Protein AF-A0A7S2XLU1-F1 (afdb_monomer)

InterPro domains:
  IPR013126 Heat shock protein 70 family [PF00012] (9-104)
  IPR013126 Heat shock protein 70 family [PTHR45639] (8-231)
  IPR029048 Heat shock protein 70kD, C-terminal domain superfamily [G3DSA:1.20.1270.10] (8-115)
  IPR029048 Heat shock protein 70kD, C-terminal domain superfamily [G3DSA:1.20.1270.10] (116-206)
  IPR029048 Heat shock protein 70kD, C-terminal domain superfamily [SSF100934] (10-105)
  IPR029048 Heat shock protein 70kD, C-terminal domain superfamily [SSF100934] (131-211)
  IPR060486 HYOU1-like, C-terminal domain [PF27508] (141-204)

Mean predicted aligned error: 13.02 Å

Nearest PDB structures (foldseek):
  5e84-assembly6_F  TM=8.922E-01  e=1.300E-02  Homo sapiens
  5e86-assembly1_A  TM=7.066E-01  e=4.326E-03  Homo sapiens
  4e18-assembly1_A  TM=2.766E-01  e=1.059E+00  Gallus gallus

Solvent-accessible surface area (backbone atoms only — not comparable to full-atom values): 15149 Å² total; per-residue (Å²): 135,82,79,82,88,76,76,51,70,71,56,52,51,52,54,48,52,50,49,52,50,52,54,49,51,54,47,52,53,48,56,27,52,52,37,45,50,51,38,53,51,50,43,59,56,47,61,56,31,51,71,30,75,89,56,36,34,58,18,37,47,73,66,56,46,51,54,41,51,54,50,41,54,54,50,54,53,35,48,75,58,82,40,72,85,55,54,47,65,59,36,47,54,53,39,51,58,50,42,71,59,47,48,63,23,52,46,32,42,52,41,65,68,46,27,64,56,33,51,52,53,36,51,53,50,42,52,52,50,53,53,51,58,61,52,50,74,88,39,84,89,41,74,80,59,49,71,66,60,50,51,52,41,50,53,49,44,49,53,52,50,53,50,51,52,53,40,50,54,55,36,71,76,50,58,60,47,42,83,71,76,60,51,35,65,60,43,48,50,50,40,47,53,49,45,67,61,38,48,60,64,74,65,57,75,74,75,75,79,75,80,73,81,74,79,85,83,88,85,79,89,86,86,82,88,82,89,88,83,90,82,86,84,92,86,89,87,89,83,89,84,86,85,85,83,91,84,88,84,89,80,135

Foldseek 3Di:
DDDDPDDDPVNVVVVVVVVVVVVVVVVQVVLLVVLLVVLVVVLVVVLVQCPDPVHQVQQADPVLSVVLNVLSVVVNVCCVPVNVPDGSVVSVVSSVVSCVSVVSSNQLRVQVVLQVVLLVLLVVLLVVLVVLLVVCPPDPQQPVQDPVLSVQLVVLSVVLVVVSVVQVVVQVPDGSNDHGSDGSVNSNVSSVVSCVSRVCSSPPHDPDPDPDPDDDDDDDDDDDDDDDDDDDDDDDDDDDDDDDDDDDDDDD

Structure (mmCIF, N/CA/C/O backbone):
data_AF-A0A7S2XLU1-F1
#
_entry.id   AF-A0A7S2XLU1-F1
#
loop_
_atom_site.group_PDB
_atom_site.id
_atom_site.type_symbol
_atom_site.label_atom_id
_atom_site.label_alt_id
_atom_site.label_comp_id
_atom_site.label_asym_id
_atom_site.label_entity_id
_atom_site.label_seq_id
_atom_site.pdbx_PDB_ins_code
_atom_site.Cartn_x
_atom_site.Cartn_y
_atom_site.Cartn_z
_atom_site.occupancy
_atom_site.B_iso_or_equiv
_atom_site.auth_seq_id
_atom_site.auth_comp_id
_atom_site.auth_asym_id
_atom_site.auth_atom_id
_atom_site.pdbx_PDB_model_num
ATOM 1 N N . MET A 1 1 ? 16.880 35.982 -55.140 1.00 48.22 1 MET A N 1
ATOM 2 C CA . MET A 1 1 ? 15.840 35.028 -55.578 1.00 48.22 1 MET A CA 1
ATOM 3 C C . MET A 1 1 ? 15.208 34.456 -54.324 1.00 48.22 1 MET A C 1
ATOM 5 O O . MET A 1 1 ? 15.882 33.723 -53.616 1.00 48.22 1 MET A O 1
ATOM 9 N N . SER A 1 2 ? 13.989 34.881 -53.986 1.00 64.50 2 SER A N 1
ATOM 10 C CA . SER A 1 2 ? 13.238 34.285 -52.875 1.00 64.50 2 SER A CA 1
ATOM 11 C C . SER A 1 2 ? 12.675 32.954 -53.359 1.00 64.50 2 SER A C 1
ATOM 13 O O . SER A 1 2 ? 12.051 32.917 -54.419 1.00 64.50 2 SER A O 1
ATOM 15 N N . ARG A 1 3 ? 12.947 31.865 -52.639 1.00 63.25 3 ARG A N 1
ATOM 16 C CA . ARG A 1 3 ? 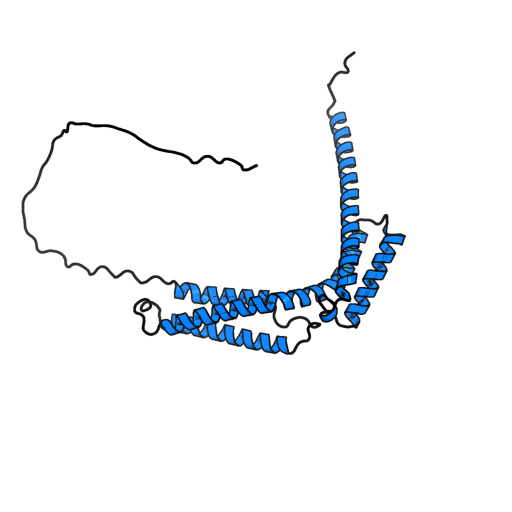12.383 30.544 -52.940 1.00 63.25 3 ARG A CA 1
ATOM 17 C C . ARG A 1 3 ? 10.854 30.639 -52.755 1.00 63.25 3 ARG A C 1
ATOM 19 O O . ARG A 1 3 ? 10.444 31.202 -51.739 1.00 63.25 3 ARG A O 1
ATOM 26 N N . PRO A 1 4 ? 10.023 30.197 -53.716 1.00 63.88 4 PRO A N 1
ATOM 27 C CA . PRO A 1 4 ? 8.570 30.268 -53.570 1.00 63.88 4 PRO A CA 1
ATOM 28 C C . PRO A 1 4 ? 8.125 29.421 -52.368 1.00 63.88 4 PRO A C 1
ATOM 30 O O . PRO A 1 4 ? 8.661 28.337 -52.146 1.00 63.88 4 PRO A O 1
ATOM 33 N N . LEU A 1 5 ? 7.196 29.958 -51.572 1.00 67.69 5 LEU A N 1
ATOM 34 C CA . LEU A 1 5 ? 6.732 29.423 -50.282 1.00 67.69 5 LEU A CA 1
ATOM 35 C C . LEU A 1 5 ? 5.613 28.372 -50.427 1.00 67.69 5 LEU A C 1
ATOM 37 O O . LEU A 1 5 ? 4.920 28.065 -49.460 1.00 67.69 5 LEU A O 1
ATOM 41 N N . ASP A 1 6 ? 5.433 27.822 -51.624 1.00 75.56 6 ASP A N 1
ATOM 42 C CA . ASP A 1 6 ? 4.277 26.999 -51.972 1.00 75.56 6 ASP A CA 1
ATOM 43 C C . ASP A 1 6 ? 4.640 25.515 -51.836 1.00 75.56 6 ASP A C 1
ATOM 45 O O . ASP A 1 6 ? 4.837 24.812 -52.826 1.00 75.56 6 ASP A O 1
ATOM 49 N N . TRP A 1 7 ? 4.789 25.046 -50.595 1.00 83.00 7 TRP A N 1
ATOM 50 C CA . TRP A 1 7 ? 4.981 23.621 -50.317 1.00 83.00 7 TRP A CA 1
ATOM 51 C C . TRP A 1 7 ? 3.761 22.833 -50.800 1.00 83.00 7 TRP A C 1
ATOM 53 O O . TRP A 1 7 ? 2.623 23.143 -50.429 1.00 83.00 7 TRP A O 1
ATOM 63 N N . VAL A 1 8 ? 3.976 21.799 -51.618 1.00 90.12 8 VAL A N 1
ATOM 64 C CA . VAL A 1 8 ? 2.878 20.937 -52.069 1.00 90.12 8 VAL A CA 1
ATOM 65 C C . VAL A 1 8 ? 2.460 20.039 -50.908 1.00 90.12 8 VAL A C 1
ATOM 67 O O . VAL A 1 8 ? 3.298 19.579 -50.137 1.00 90.12 8 VAL A O 1
ATOM 70 N N . LYS A 1 9 ? 1.160 19.738 -50.787 1.00 90.94 9 LYS A N 1
ATOM 71 C CA . LYS A 1 9 ? 0.623 18.905 -49.697 1.00 90.94 9 LYS A CA 1
ATOM 72 C C . LYS A 1 9 ? 1.420 17.610 -49.472 1.00 90.94 9 LYS A C 1
ATOM 74 O O . LYS A 1 9 ? 1.696 17.270 -48.335 1.00 90.94 9 LYS A O 1
ATOM 79 N N . SER A 1 10 ? 1.847 16.932 -50.538 1.00 93.25 10 SER A N 1
ATOM 80 C CA . SER A 1 10 ? 2.658 15.711 -50.439 1.00 93.25 10 SER A CA 1
ATOM 81 C C . SER A 1 10 ? 4.022 15.921 -49.775 1.00 93.25 10 SER A C 1
ATOM 83 O O . SER A 1 10 ? 4.534 15.010 -49.136 1.00 93.25 10 SER A O 1
ATOM 85 N N . GLU A 1 11 ? 4.632 17.094 -49.947 1.00 92.00 11 GLU A N 1
ATOM 86 C CA . GLU A 1 11 ? 5.894 17.443 -49.289 1.00 92.00 11 GLU A CA 1
ATOM 87 C C . GLU A 1 11 ? 5.649 17.741 -47.807 1.00 92.00 11 GLU A C 1
ATOM 89 O O . GLU A 1 11 ? 6.382 17.240 -46.965 1.00 92.00 11 GLU A O 1
ATOM 94 N N . ILE A 1 12 ? 4.571 18.467 -47.481 1.00 91.81 12 ILE A N 1
ATOM 95 C CA . ILE A 1 12 ? 4.163 18.721 -46.089 1.00 91.81 12 ILE A CA 1
ATOM 96 C C . ILE A 1 12 ? 3.867 17.407 -45.361 1.00 91.81 12 ILE A C 1
ATOM 98 O O . ILE A 1 12 ? 4.361 17.203 -44.254 1.00 91.81 12 ILE A O 1
ATOM 102 N N . ASP A 1 13 ? 3.091 16.512 -45.976 1.00 95.00 13 ASP A N 1
ATOM 103 C CA . ASP A 1 13 ? 2.729 15.217 -45.395 1.00 95.00 13 ASP A CA 1
ATOM 104 C C . ASP A 1 13 ? 3.991 14.371 -45.146 1.00 95.00 13 ASP A C 1
ATOM 106 O O . ASP A 1 13 ? 4.162 13.829 -44.057 1.00 95.00 13 ASP A O 1
ATOM 110 N N . LYS A 1 14 ? 4.934 14.343 -46.100 1.00 95.94 14 LYS A N 1
ATOM 111 C CA . LYS A 1 14 ? 6.214 13.633 -45.954 1.00 95.94 14 LYS A CA 1
ATOM 112 C C . LYS A 1 14 ? 7.059 14.168 -44.792 1.00 95.94 14 LYS A C 1
ATOM 114 O O . LYS A 1 14 ? 7.580 13.379 -44.007 1.00 95.94 14 LYS A O 1
ATOM 119 N N . GLU A 1 15 ? 7.222 15.486 -44.685 1.00 95.12 15 GLU A N 1
ATOM 120 C CA . GLU A 1 15 ? 7.990 16.081 -43.581 1.00 95.12 15 GLU A CA 1
ATOM 121 C C . GLU A 1 15 ? 7.257 15.907 -42.237 1.00 95.12 15 GLU A C 1
ATOM 123 O O . GLU A 1 15 ? 7.891 15.678 -41.210 1.00 95.12 15 GLU A O 1
ATOM 128 N N . THR A 1 16 ? 5.920 15.915 -42.241 1.00 95.69 16 THR A N 1
ATOM 129 C CA . THR A 1 16 ? 5.102 15.621 -41.052 1.00 95.69 16 THR A CA 1
ATOM 130 C C . THR A 1 16 ? 5.284 14.175 -40.591 1.00 95.69 16 THR A C 1
ATOM 132 O O . THR A 1 16 ? 5.459 13.928 -39.401 1.00 95.69 16 THR A O 1
ATOM 135 N N . GLU A 1 17 ? 5.278 13.207 -41.509 1.00 96.50 17 GLU A N 1
ATOM 136 C CA . GLU A 1 17 ? 5.552 11.801 -41.193 1.00 96.50 17 GLU A CA 1
ATOM 137 C C . GLU A 1 17 ? 6.965 11.613 -40.628 1.00 96.50 17 GLU A C 1
ATOM 139 O O . GLU A 1 17 ? 7.148 10.867 -39.662 1.00 96.50 17 GLU A O 1
ATOM 144 N N . ALA A 1 18 ? 7.957 12.317 -41.184 1.00 97.38 18 ALA A N 1
ATOM 145 C CA . ALA A 1 18 ? 9.322 12.304 -40.670 1.00 97.38 18 ALA A CA 1
ATOM 146 C C . ALA A 1 18 ? 9.401 12.872 -39.242 1.00 97.38 18 ALA A C 1
ATOM 148 O O . ALA A 1 18 ? 10.011 12.244 -38.375 1.00 97.38 18 ALA A O 1
ATOM 149 N N . GLU A 1 19 ? 8.735 13.997 -38.971 1.00 97.12 19 GLU A N 1
ATOM 150 C CA . GLU A 1 19 ? 8.643 14.587 -37.630 1.00 97.12 19 GLU A CA 1
ATOM 151 C C . GLU A 1 19 ? 7.958 13.639 -36.638 1.00 97.12 19 GLU A C 1
ATOM 153 O O . GLU A 1 19 ? 8.472 13.405 -35.547 1.00 97.12 19 GLU A O 1
ATOM 158 N N . VAL A 1 20 ? 6.843 13.011 -37.027 1.00 97.75 20 VAL A N 1
ATOM 159 C CA . VAL A 1 20 ? 6.152 12.017 -36.188 1.00 97.75 20 VAL A CA 1
ATOM 160 C C . VAL A 1 20 ? 7.057 10.819 -35.892 1.00 97.75 20 VAL A C 1
ATOM 162 O O . VAL A 1 20 ? 7.075 10.324 -34.762 1.00 97.75 20 VAL A O 1
ATOM 165 N N . HIS A 1 21 ? 7.830 10.353 -36.875 1.00 97.31 21 HIS A N 1
ATOM 166 C CA . HIS A 1 21 ? 8.778 9.261 -36.680 1.00 97.31 21 HIS A CA 1
ATOM 167 C C . HIS A 1 21 ? 9.893 9.644 -35.696 1.00 97.31 21 HIS A C 1
ATOM 169 O O . HIS A 1 21 ? 10.183 8.870 -34.780 1.00 97.31 21 HIS A O 1
ATOM 175 N N . MET A 1 22 ? 10.487 10.834 -35.843 1.00 97.69 22 MET A N 1
ATOM 176 C CA . MET A 1 22 ? 11.508 11.348 -34.919 1.00 97.69 22 MET A CA 1
ATOM 177 C C . MET A 1 22 ? 10.943 11.526 -33.506 1.00 97.69 22 MET A C 1
ATOM 179 O O . MET A 1 22 ? 11.506 10.995 -32.550 1.00 97.69 22 MET A O 1
ATOM 183 N N . ALA A 1 23 ? 9.772 12.151 -33.374 1.00 97.88 23 ALA A N 1
ATOM 184 C CA . ALA A 1 23 ? 9.102 12.336 -32.092 1.00 97.88 23 ALA A CA 1
ATOM 185 C C . ALA A 1 23 ? 8.777 11.001 -31.401 1.00 97.88 23 ALA A C 1
ATOM 187 O O . ALA A 1 23 ? 8.902 10.874 -30.179 1.00 97.88 23 ALA A O 1
ATOM 188 N N . ASN A 1 24 ? 8.375 9.977 -32.162 1.00 97.25 24 ASN A N 1
ATOM 189 C CA . ASN A 1 24 ? 8.133 8.649 -31.607 1.00 97.25 24 ASN A CA 1
ATOM 190 C C . ASN A 1 24 ? 9.433 7.943 -31.192 1.00 97.25 24 ASN A C 1
ATOM 192 O O . ASN A 1 24 ? 9.443 7.281 -30.155 1.00 97.25 24 ASN A O 1
ATOM 196 N N . ALA A 1 25 ? 10.518 8.092 -31.955 1.00 97.06 25 ALA A N 1
ATOM 197 C CA . ALA A 1 25 ? 11.827 7.567 -31.571 1.00 97.06 25 ALA A CA 1
ATOM 198 C C . ALA A 1 25 ? 12.309 8.199 -30.253 1.00 97.06 25 ALA A C 1
ATOM 200 O O . ALA A 1 25 ? 12.637 7.471 -29.315 1.00 97.06 25 ALA A O 1
ATOM 201 N N . ASP A 1 26 ? 12.229 9.527 -30.133 1.00 97.81 26 ASP A N 1
ATOM 202 C CA . ASP A 1 26 ? 12.568 10.257 -28.905 1.00 97.81 26 ASP A CA 1
ATOM 203 C C . ASP A 1 26 ? 11.712 9.809 -27.718 1.00 97.81 26 ASP A C 1
ATOM 205 O O . ASP A 1 26 ? 12.211 9.624 -26.604 1.00 97.81 26 ASP A O 1
ATOM 209 N N . ARG A 1 27 ? 10.411 9.597 -27.948 1.00 97.31 27 ARG A N 1
ATOM 210 C CA . ARG A 1 27 ? 9.498 9.073 -26.929 1.00 97.31 27 ARG A CA 1
ATOM 211 C C . ARG A 1 27 ? 9.922 7.685 -26.457 1.00 97.31 27 ARG A C 1
ATOM 213 O O . ARG A 1 27 ? 9.965 7.461 -25.252 1.00 97.31 27 ARG A O 1
ATOM 220 N N . ILE A 1 28 ? 10.238 6.768 -27.372 1.00 96.50 28 ILE A N 1
ATOM 221 C CA . ILE A 1 28 ? 10.663 5.404 -27.023 1.00 96.50 28 ILE A CA 1
ATOM 222 C C . ILE A 1 28 ? 11.957 5.438 -26.208 1.00 96.50 28 ILE A C 1
ATOM 224 O O . ILE A 1 28 ? 12.040 4.752 -25.188 1.00 96.50 28 ILE A O 1
ATOM 228 N N . VAL A 1 29 ? 12.938 6.247 -26.615 1.00 96.56 29 VAL A N 1
ATOM 229 C CA . VAL A 1 29 ? 14.204 6.405 -25.883 1.00 96.56 29 VAL A CA 1
ATOM 230 C C . VAL A 1 29 ? 13.944 6.920 -24.468 1.00 96.56 29 VAL A C 1
ATOM 232 O O . VAL A 1 29 ? 14.420 6.319 -23.503 1.00 96.56 29 VAL A O 1
ATOM 235 N N . ARG A 1 30 ? 13.127 7.972 -24.327 1.00 97.62 30 ARG A N 1
ATOM 236 C CA . ARG A 1 30 ? 12.768 8.545 -23.022 1.00 97.62 30 ARG A CA 1
ATOM 237 C C . ARG A 1 30 ? 12.064 7.528 -22.130 1.00 97.62 30 ARG A C 1
ATOM 239 O O . ARG A 1 30 ? 12.534 7.251 -21.036 1.00 97.62 30 ARG A O 1
ATOM 246 N N . GLU A 1 31 ? 10.992 6.912 -22.622 1.00 97.62 31 GLU A N 1
ATOM 247 C CA . GLU A 1 31 ? 10.215 5.935 -21.853 1.00 97.62 31 GLU A CA 1
ATOM 248 C C . GLU A 1 31 ? 11.035 4.693 -21.464 1.00 97.62 31 GLU A C 1
ATOM 250 O O . GLU A 1 31 ? 10.766 4.074 -20.432 1.00 97.62 31 GLU A O 1
ATOM 255 N N . THR A 1 32 ? 12.010 4.302 -22.289 1.00 97.88 32 THR A N 1
ATOM 256 C CA . THR A 1 32 ? 12.933 3.199 -21.981 1.00 97.88 32 THR A CA 1
ATOM 257 C C . THR A 1 32 ? 13.899 3.604 -20.872 1.00 97.88 32 THR A C 1
ATOM 259 O O . THR A 1 32 ? 14.042 2.865 -19.898 1.00 97.88 32 THR A O 1
ATOM 262 N N . SER A 1 33 ? 14.499 4.796 -20.972 1.00 97.12 33 SER A N 1
ATOM 263 C CA . SER A 1 33 ? 15.373 5.345 -19.931 1.00 97.12 33 SER A CA 1
ATOM 264 C C . SER A 1 33 ? 14.639 5.510 -18.599 1.00 97.12 33 SER A C 1
ATOM 266 O O . SER A 1 33 ? 15.179 5.139 -17.561 1.00 97.12 33 SER A O 1
ATOM 268 N N . ASP A 1 34 ? 13.406 6.019 -18.616 1.00 98.06 34 ASP A N 1
ATOM 269 C CA . ASP A 1 34 ? 12.590 6.188 -17.410 1.00 98.06 34 ASP A CA 1
ATOM 270 C C . ASP A 1 34 ? 12.319 4.839 -16.737 1.00 98.06 34 ASP A C 1
ATOM 272 O O . ASP A 1 34 ? 12.441 4.710 -15.520 1.00 98.06 34 ASP A O 1
ATOM 276 N N . LYS A 1 35 ? 12.005 3.803 -17.528 1.00 98.25 35 LYS A N 1
ATOM 277 C CA . LYS A 1 35 ? 11.745 2.464 -16.991 1.00 98.25 35 LYS A CA 1
ATOM 278 C C . LYS A 1 35 ? 13.005 1.806 -16.420 1.00 98.25 35 LYS A C 1
ATOM 280 O O . LYS A 1 35 ? 12.912 1.142 -15.390 1.00 98.25 35 LYS A O 1
ATOM 285 N N . ARG A 1 36 ? 14.171 2.009 -17.045 1.00 97.62 36 ARG A N 1
ATOM 286 C CA . ARG A 1 36 ? 15.461 1.578 -16.484 1.00 97.62 36 ARG A CA 1
ATOM 287 C C . ARG A 1 36 ? 15.725 2.259 -15.141 1.00 97.62 36 ARG A C 1
ATOM 289 O O . ARG A 1 36 ? 16.037 1.575 -14.173 1.00 97.62 36 ARG A O 1
ATOM 296 N N . ASN A 1 37 ? 15.547 3.579 -15.080 1.00 97.38 37 ASN A N 1
ATOM 297 C CA . ASN A 1 37 ? 15.759 4.359 -13.862 1.00 97.38 37 ASN A CA 1
ATOM 298 C C . ASN A 1 37 ? 14.781 3.953 -12.743 1.00 97.38 37 ASN A C 1
ATOM 300 O O . ASN A 1 37 ? 15.164 3.940 -11.576 1.00 97.38 37 ASN A O 1
ATOM 304 N N . GLU A 1 38 ?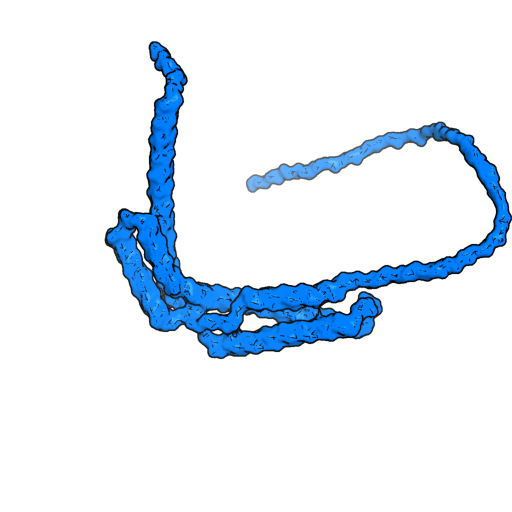 13.532 3.599 -13.075 1.00 98.19 38 GLU A N 1
ATOM 305 C CA . GLU A 1 38 ? 12.560 3.064 -12.109 1.00 98.19 38 GLU A CA 1
ATOM 306 C C . GLU A 1 38 ? 13.037 1.732 -11.514 1.00 98.19 38 GLU A C 1
ATOM 308 O O . GLU A 1 38 ? 13.007 1.569 -10.296 1.00 98.19 38 GLU A O 1
ATOM 313 N N . LEU A 1 39 ? 13.514 0.802 -12.352 1.00 98.19 39 LEU A N 1
ATOM 314 C CA . LEU A 1 39 ? 14.077 -0.471 -11.893 1.00 98.19 39 LEU A CA 1
ATOM 315 C C . LEU A 1 39 ? 15.305 -0.255 -11.001 1.00 98.19 39 LEU A C 1
ATOM 317 O O . LEU A 1 39 ? 15.381 -0.826 -9.917 1.00 98.19 39 LEU A O 1
ATOM 321 N N . GLU A 1 40 ? 16.238 0.584 -11.444 1.00 96.81 40 GLU A N 1
ATOM 322 C CA . GLU A 1 40 ? 17.454 0.915 -10.700 1.00 96.81 40 GLU A CA 1
ATOM 323 C C . GLU A 1 40 ? 17.122 1.525 -9.330 1.00 96.81 40 GLU A C 1
ATOM 325 O O . GLU A 1 40 ? 17.606 1.058 -8.300 1.00 96.81 40 GLU A O 1
ATOM 330 N N . SER A 1 41 ? 16.221 2.510 -9.301 1.00 97.12 41 SER A N 1
ATOM 331 C CA . SER A 1 41 ? 15.788 3.154 -8.056 1.00 97.12 41 SER A CA 1
ATOM 332 C C . SER A 1 41 ? 15.111 2.162 -7.108 1.00 97.12 41 SER A C 1
ATOM 334 O O . SER A 1 41 ? 15.377 2.192 -5.908 1.00 97.12 41 SER A O 1
ATOM 336 N N . TYR A 1 42 ? 14.267 1.266 -7.635 1.00 97.44 42 TYR A N 1
ATOM 337 C CA . TYR A 1 42 ? 13.600 0.232 -6.840 1.00 97.44 42 TYR A CA 1
ATOM 338 C C . TYR A 1 42 ? 14.603 -0.734 -6.198 1.00 97.44 42 TYR A C 1
ATOM 340 O O . TYR A 1 42 ? 14.464 -1.075 -5.024 1.00 97.44 42 TYR A O 1
ATOM 348 N N . ILE A 1 43 ? 15.637 -1.141 -6.944 1.00 97.44 43 ILE A N 1
ATOM 349 C CA . ILE A 1 43 ? 16.690 -2.028 -6.436 1.00 97.44 43 ILE A CA 1
ATOM 350 C C . ILE A 1 43 ? 17.430 -1.373 -5.266 1.00 97.44 43 ILE A C 1
ATOM 352 O O . ILE A 1 43 ? 17.564 -1.989 -4.208 1.00 97.44 43 ILE A O 1
ATOM 356 N N . TYR A 1 44 ? 17.869 -0.123 -5.430 1.00 93.88 44 TYR A N 1
ATOM 357 C CA . TYR A 1 44 ? 18.610 0.586 -4.385 1.00 93.88 44 TYR A CA 1
ATOM 358 C C . TYR A 1 44 ? 17.785 0.838 -3.128 1.00 93.88 44 TYR A C 1
ATOM 360 O O . TYR A 1 44 ? 18.271 0.610 -2.021 1.00 93.88 44 TYR A O 1
ATOM 368 N N . ASP A 1 45 ? 16.541 1.282 -3.295 1.00 94.75 45 ASP A N 1
ATOM 369 C CA . ASP A 1 45 ? 15.642 1.566 -2.179 1.00 94.75 45 ASP A CA 1
ATOM 370 C C . ASP A 1 45 ? 15.344 0.296 -1.365 1.00 94.75 45 ASP A C 1
ATOM 372 O O . ASP A 1 45 ? 15.433 0.300 -0.134 1.00 94.75 45 ASP A O 1
ATOM 376 N N . LEU A 1 46 ? 15.046 -0.825 -2.034 1.00 95.25 46 LEU A N 1
ATOM 377 C CA . LEU A 1 46 ? 14.656 -2.045 -1.325 1.00 95.25 46 LEU A CA 1
ATOM 378 C C . LEU A 1 46 ? 15.839 -2.839 -0.758 1.00 95.25 46 LEU A C 1
ATOM 380 O O . LEU A 1 46 ? 15.650 -3.558 0.227 1.00 95.25 46 LEU A O 1
ATOM 384 N N . ARG A 1 47 ? 17.058 -2.670 -1.288 1.00 93.62 47 ARG A N 1
ATOM 385 C CA . ARG A 1 47 ? 18.272 -3.296 -0.733 1.00 93.62 47 ARG A CA 1
ATOM 386 C C . ARG A 1 47 ? 18.575 -2.825 0.691 1.00 93.62 47 ARG A C 1
ATOM 388 O O . ARG A 1 47 ? 18.952 -3.638 1.530 1.00 93.62 47 ARG A O 1
ATOM 395 N N . ASP A 1 48 ? 18.380 -1.540 0.975 1.00 91.25 48 ASP A N 1
ATOM 396 C CA . ASP A 1 48 ? 18.529 -1.002 2.333 1.00 91.25 48 ASP A CA 1
ATOM 397 C C . ASP A 1 48 ? 17.368 -1.469 3.228 1.00 91.25 48 ASP A C 1
ATOM 399 O O . ASP A 1 48 ? 17.564 -2.091 4.279 1.00 91.25 48 ASP A O 1
ATOM 403 N N . LYS A 1 49 ? 16.132 -1.295 2.741 1.00 94.75 49 LYS A N 1
ATOM 404 C CA . LYS A 1 49 ? 14.907 -1.603 3.493 1.00 94.75 49 LYS A CA 1
ATOM 405 C C . LYS A 1 49 ? 14.786 -3.057 3.937 1.00 94.75 49 LYS A C 1
ATOM 407 O O . LYS A 1 49 ? 14.284 -3.295 5.038 1.00 94.75 49 LYS A O 1
ATOM 412 N N . ILE A 1 50 ? 15.208 -4.021 3.112 1.00 95.56 50 ILE A N 1
ATOM 413 C CA . ILE A 1 50 ? 15.049 -5.457 3.409 1.00 95.56 50 ILE A CA 1
ATOM 414 C C . ILE A 1 50 ? 15.909 -5.924 4.588 1.00 95.56 50 ILE A C 1
ATOM 416 O O . ILE A 1 50 ? 15.572 -6.909 5.244 1.00 95.56 50 ILE A O 1
ATOM 420 N N . THR A 1 51 ? 16.988 -5.198 4.890 1.00 91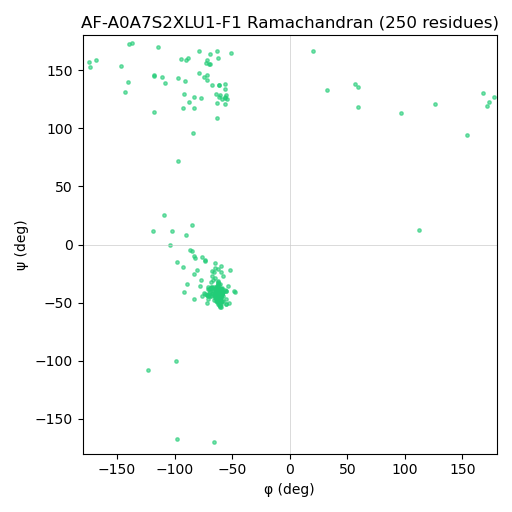.12 51 THR A N 1
ATOM 421 C CA . THR A 1 51 ? 17.891 -5.502 6.014 1.00 91.12 51 THR A CA 1
ATOM 422 C C . THR A 1 51 ? 17.601 -4.675 7.266 1.00 91.12 51 THR A C 1
ATOM 424 O O . THR A 1 51 ? 18.057 -5.016 8.354 1.00 91.12 51 THR A O 1
ATOM 427 N N . SER A 1 52 ? 16.822 -3.602 7.133 1.00 94.50 52 SER A N 1
ATOM 428 C CA . SER A 1 52 ? 16.515 -2.679 8.221 1.00 94.50 52 SER A CA 1
ATOM 429 C C . SER A 1 52 ? 15.366 -3.193 9.095 1.00 94.50 52 SER A C 1
ATOM 431 O O . SER A 1 52 ? 14.219 -3.290 8.648 1.00 94.50 52 SER A O 1
ATOM 433 N N . ASP A 1 53 ? 15.650 -3.441 10.380 1.00 92.44 53 ASP A N 1
ATOM 434 C CA . ASP A 1 53 ? 14.660 -3.822 11.407 1.00 92.44 53 ASP A CA 1
ATOM 435 C C . ASP A 1 53 ? 13.563 -2.770 11.611 1.00 92.44 53 ASP A C 1
ATOM 437 O O . ASP A 1 53 ? 12.462 -3.073 12.068 1.00 92.44 53 ASP A O 1
ATOM 441 N N . SER A 1 54 ? 13.853 -1.515 11.264 1.00 92.75 54 SER A N 1
ATOM 442 C CA . SER A 1 54 ? 12.873 -0.427 11.307 1.00 92.75 54 SER A CA 1
ATOM 443 C C . SER A 1 54 ? 11.976 -0.366 10.064 1.00 92.75 54 SER A C 1
ATOM 445 O O . SER A 1 54 ? 11.003 0.389 10.057 1.00 92.75 54 SER A O 1
ATOM 447 N N . GLN A 1 55 ? 12.295 -1.139 9.018 1.00 94.75 55 GLN A N 1
ATOM 448 C CA . GLN A 1 55 ? 11.616 -1.108 7.724 1.00 94.75 55 GLN A CA 1
ATOM 449 C C . GLN A 1 55 ? 11.060 -2.475 7.326 1.00 94.75 55 GLN A C 1
ATOM 451 O O . GLN A 1 55 ? 10.031 -2.838 7.879 1.00 94.75 55 GLN A O 1
ATOM 456 N N . LEU A 1 56 ? 11.621 -3.190 6.342 1.00 95.56 56 LEU A N 1
ATOM 457 C CA . LEU A 1 56 ? 10.990 -4.397 5.783 1.00 95.56 56 LEU A CA 1
ATOM 458 C C . LEU A 1 56 ? 11.438 -5.697 6.452 1.00 95.56 56 LEU A C 1
ATOM 460 O O . LEU A 1 56 ? 10.699 -6.680 6.383 1.00 95.56 56 LEU A O 1
ATOM 464 N N . ALA A 1 57 ? 12.579 -5.712 7.147 1.00 95.56 57 ALA A N 1
ATOM 465 C CA . ALA A 1 57 ? 13.121 -6.937 7.742 1.00 95.56 57 ALA A CA 1
ATOM 466 C C . ALA A 1 57 ? 12.139 -7.701 8.668 1.00 95.56 57 ALA A C 1
ATOM 468 O O . ALA A 1 57 ? 12.134 -8.934 8.619 1.00 95.56 57 ALA A O 1
ATOM 469 N N . PRO A 1 58 ? 11.263 -7.047 9.463 1.00 97.25 58 PRO A N 1
ATOM 470 C CA . PRO A 1 58 ? 10.287 -7.758 10.300 1.00 97.25 58 PRO A CA 1
ATOM 471 C C . PRO A 1 58 ? 9.103 -8.378 9.539 1.00 97.25 58 PRO A C 1
ATOM 473 O O . PRO A 1 58 ? 8.352 -9.162 10.120 1.00 97.25 58 PRO A O 1
ATOM 476 N N . TYR A 1 59 ? 8.886 -7.994 8.278 1.00 97.88 59 TYR A N 1
ATOM 477 C CA . TYR A 1 59 ? 7.667 -8.302 7.516 1.00 97.88 59 TYR A CA 1
ATOM 478 C C . TYR A 1 59 ? 7.856 -9.410 6.473 1.00 97.88 59 TYR A C 1
ATOM 480 O O . TYR A 1 59 ? 6.899 -9.796 5.799 1.00 97.88 59 TYR A O 1
ATOM 488 N N . GLY A 1 60 ? 9.067 -9.957 6.368 1.00 96.75 60 GLY A N 1
ATOM 489 C CA . GLY A 1 60 ? 9.383 -11.134 5.566 1.00 96.75 60 GLY A CA 1
ATOM 490 C C . GLY A 1 60 ? 9.890 -12.287 6.427 1.00 96.75 60 GLY A C 1
ATOM 491 O O . GLY A 1 60 ? 10.595 -12.086 7.420 1.00 96.75 60 GLY A O 1
ATOM 492 N N . THR A 1 61 ? 9.547 -13.508 6.035 1.00 96.88 61 THR A N 1
ATOM 493 C CA . THR A 1 61 ? 10.237 -14.724 6.491 1.00 96.88 61 THR A CA 1
ATOM 494 C C . THR A 1 61 ? 11.702 -14.701 6.057 1.00 96.88 61 THR A C 1
ATOM 496 O O . THR A 1 61 ? 12.088 -13.950 5.157 1.00 96.88 61 THR A O 1
ATOM 499 N N . ASP A 1 62 ? 12.550 -15.502 6.699 1.00 95.94 62 ASP A N 1
ATOM 500 C CA . ASP A 1 62 ? 13.966 -15.561 6.327 1.00 95.94 62 ASP A CA 1
ATOM 501 C C . ASP A 1 62 ? 14.140 -16.063 4.887 1.00 95.94 62 ASP A C 1
ATOM 503 O O . ASP A 1 62 ? 14.988 -15.554 4.154 1.00 95.94 62 ASP A O 1
ATOM 507 N N . GLU A 1 63 ? 13.270 -16.971 4.443 1.00 96.56 63 GLU A N 1
ATOM 508 C CA . GLU A 1 63 ? 13.213 -17.460 3.069 1.00 96.56 63 GLU A CA 1
ATOM 509 C C . GLU A 1 63 ? 12.795 -16.367 2.073 1.00 96.56 63 GLU A C 1
ATOM 511 O O . GLU A 1 63 ? 13.460 -16.198 1.049 1.00 96.56 63 GLU A O 1
ATOM 516 N N . GLU A 1 64 ? 11.734 -15.601 2.365 1.00 97.19 64 GLU A N 1
ATOM 517 C CA . GLU A 1 64 ? 11.292 -14.479 1.518 1.00 97.19 64 GLU A CA 1
ATOM 518 C C . GLU A 1 64 ? 12.389 -13.412 1.402 1.00 97.19 64 GLU A C 1
ATOM 520 O O . GLU A 1 64 ? 12.709 -12.973 0.295 1.00 97.19 64 GLU A O 1
ATOM 525 N N . LYS A 1 65 ? 13.016 -13.035 2.524 1.00 96.50 65 LYS A N 1
ATOM 526 C CA . LYS A 1 65 ? 14.099 -12.039 2.546 1.00 96.50 65 LYS A CA 1
ATOM 527 C C . LYS A 1 65 ? 15.318 -12.512 1.764 1.00 96.50 65 LYS A C 1
ATOM 529 O O . LYS A 1 65 ? 15.879 -11.733 0.991 1.00 96.50 65 LYS A O 1
ATOM 534 N N . ALA A 1 66 ? 15.730 -13.768 1.944 1.00 96.56 66 ALA A N 1
ATOM 535 C CA . ALA A 1 66 ? 16.872 -14.334 1.232 1.00 96.56 66 ALA A CA 1
ATOM 536 C C . ALA A 1 66 ? 16.612 -14.380 -0.280 1.00 96.56 66 ALA A C 1
ATOM 538 O O . ALA A 1 66 ? 17.425 -13.881 -1.058 1.00 96.56 66 ALA A O 1
ATOM 539 N N . ALA A 1 67 ? 15.449 -14.900 -0.691 1.00 97.12 67 ALA A N 1
ATOM 540 C CA . ALA A 1 67 ? 15.054 -14.945 -2.096 1.00 97.12 67 ALA A CA 1
ATOM 541 C C . ALA A 1 67 ? 15.003 -13.543 -2.716 1.00 97.12 67 ALA A C 1
ATOM 543 O O . ALA A 1 67 ? 15.494 -13.339 -3.828 1.00 97.12 67 ALA A O 1
ATOM 544 N N . PHE A 1 68 ? 14.452 -12.570 -1.988 1.00 97.69 68 PHE A N 1
ATOM 545 C CA . PHE A 1 68 ? 14.347 -11.207 -2.483 1.00 97.69 68 PHE A CA 1
ATOM 546 C C . PHE A 1 68 ? 15.707 -10.508 -2.578 1.00 97.69 68 PHE A C 1
ATOM 548 O O . PHE A 1 68 ? 16.002 -9.900 -3.603 1.00 97.69 68 PHE A O 1
ATOM 555 N N . THR A 1 69 ? 16.576 -10.678 -1.579 1.00 97.06 69 THR A N 1
ATOM 556 C CA . THR A 1 69 ? 17.953 -10.153 -1.594 1.00 97.06 69 THR A CA 1
ATOM 557 C C . THR A 1 69 ? 18.729 -10.683 -2.799 1.00 97.06 69 THR A C 1
ATOM 559 O O . THR A 1 69 ? 19.289 -9.903 -3.566 1.00 97.06 69 THR A O 1
ATOM 562 N N . THR A 1 70 ? 18.688 -11.997 -3.038 1.00 97.88 70 THR A N 1
ATOM 563 C CA . THR A 1 70 ? 19.339 -12.601 -4.209 1.00 97.88 70 THR A CA 1
ATOM 564 C C . THR A 1 70 ? 18.761 -12.072 -5.524 1.00 97.88 70 THR A C 1
ATOM 566 O O . THR A 1 70 ? 19.508 -11.830 -6.476 1.00 97.88 70 THR A O 1
ATOM 569 N N . ALA A 1 71 ? 17.442 -11.870 -5.604 1.00 97.94 71 ALA A N 1
ATOM 570 C CA . ALA A 1 71 ? 16.805 -11.327 -6.800 1.00 97.94 71 ALA A CA 1
ATOM 571 C C . ALA A 1 71 ? 17.214 -9.868 -7.069 1.00 97.94 71 ALA A C 1
ATOM 573 O O . ALA A 1 71 ? 17.451 -9.515 -8.228 1.00 97.94 71 ALA A O 1
ATOM 574 N N . LEU A 1 72 ? 17.328 -9.043 -6.021 1.00 97.88 72 LEU A N 1
ATOM 575 C CA . LEU A 1 72 ? 17.810 -7.662 -6.108 1.00 97.88 72 LEU A CA 1
ATOM 576 C C . LEU A 1 72 ? 19.251 -7.623 -6.628 1.00 97.88 72 LEU A C 1
ATOM 578 O O . LEU A 1 72 ? 19.497 -6.987 -7.649 1.00 97.88 72 LEU A O 1
ATOM 582 N N . GLU A 1 73 ? 20.165 -8.379 -6.015 1.00 96.88 73 GLU A N 1
ATOM 583 C CA . GLU A 1 73 ? 21.576 -8.457 -6.431 1.00 96.88 73 GLU A CA 1
ATOM 584 C C . GLU A 1 73 ? 21.729 -8.953 -7.876 1.00 96.88 73 GLU A C 1
ATOM 586 O O . GLU A 1 73 ? 22.510 -8.414 -8.659 1.00 96.88 73 GLU A O 1
ATOM 591 N N . THR A 1 74 ? 20.943 -9.960 -8.265 1.00 97.69 74 THR A N 1
ATOM 592 C CA . THR A 1 74 ? 20.965 -10.499 -9.633 1.00 97.69 74 THR A CA 1
ATOM 593 C C . THR A 1 74 ? 20.529 -9.451 -10.657 1.00 97.69 74 THR A C 1
ATOM 595 O O . THR A 1 74 ? 21.125 -9.348 -11.730 1.00 97.69 74 THR A O 1
ATOM 598 N N . ASN A 1 75 ? 19.488 -8.669 -10.356 1.00 97.88 75 ASN A N 1
ATOM 599 C CA . ASN A 1 75 ? 19.019 -7.626 -11.268 1.00 97.88 75 ASN A CA 1
ATOM 600 C C . ASN A 1 75 ? 19.915 -6.379 -11.251 1.00 97.88 75 ASN A C 1
ATOM 602 O O . ASN A 1 75 ? 20.052 -5.751 -12.298 1.00 97.88 75 ASN A O 1
ATOM 606 N N . GLU A 1 76 ? 20.558 -6.066 -10.123 1.00 96.56 76 GLU A N 1
ATOM 607 C CA . GLU A 1 76 ? 21.583 -5.020 -10.015 1.00 96.56 76 GLU A CA 1
ATOM 608 C C . GLU A 1 76 ? 22.770 -5.336 -10.932 1.00 96.56 76 GLU A C 1
ATOM 610 O O . GLU A 1 76 ? 23.110 -4.538 -11.801 1.00 96.56 76 GLU A O 1
ATOM 615 N N . ASN A 1 77 ? 23.336 -6.541 -10.821 1.00 96.81 77 ASN A N 1
ATOM 616 C CA . ASN A 1 77 ? 24.439 -6.976 -11.683 1.00 96.81 77 ASN A CA 1
ATOM 617 C C . ASN A 1 77 ? 24.028 -6.981 -13.159 1.00 96.81 77 ASN A C 1
ATOM 619 O O . ASN A 1 77 ? 24.763 -6.494 -14.015 1.00 96.81 77 ASN A O 1
ATOM 623 N N . TRP A 1 78 ? 22.817 -7.461 -13.459 1.00 97.75 78 TRP A N 1
ATOM 624 C CA . TRP A 1 78 ? 22.297 -7.447 -14.822 1.00 97.75 78 TRP A CA 1
ATOM 625 C C . TRP A 1 78 ? 22.205 -6.029 -15.403 1.00 97.75 78 TRP A C 1
ATOM 627 O O . TRP A 1 78 ? 22.517 -5.859 -16.576 1.00 97.75 78 TRP A O 1
ATOM 637 N N . LEU A 1 79 ? 21.817 -5.011 -14.621 1.00 95.88 79 LEU A N 1
ATOM 638 C CA . LEU A 1 79 ? 21.777 -3.620 -15.097 1.00 95.88 79 LEU A CA 1
ATOM 639 C C . LEU A 1 79 ? 23.154 -3.110 -15.548 1.00 95.88 79 LEU A C 1
ATOM 641 O O . LEU A 1 79 ? 23.220 -2.326 -16.495 1.00 95.88 79 LEU A O 1
ATOM 645 N N . TYR A 1 80 ? 24.229 -3.559 -14.895 1.00 92.38 80 TYR A N 1
ATOM 646 C CA . TYR A 1 80 ? 25.605 -3.169 -15.213 1.00 92.38 80 TYR A CA 1
ATOM 647 C C . TYR A 1 80 ? 26.239 -3.965 -16.357 1.00 92.38 80 TYR A C 1
ATOM 649 O O . TYR A 1 80 ? 27.152 -3.460 -17.011 1.00 92.38 80 TYR A O 1
ATOM 657 N N . GLU A 1 81 ? 25.772 -5.189 -16.594 1.00 93.75 81 GLU A N 1
ATOM 658 C CA . GLU A 1 81 ? 26.272 -6.077 -17.642 1.00 93.75 81 GLU A CA 1
ATOM 659 C C . GLU A 1 81 ? 25.354 -6.018 -18.878 1.00 93.75 81 GLU A C 1
ATOM 661 O O . GLU A 1 81 ? 25.405 -5.076 -19.668 1.00 93.75 81 GLU A O 1
ATOM 666 N N . ASP A 1 82 ? 24.476 -7.008 -19.038 1.00 92.88 82 ASP A N 1
ATOM 667 C CA . ASP A 1 82 ? 23.647 -7.196 -20.235 1.00 92.88 82 ASP A CA 1
ATOM 668 C C . ASP A 1 82 ? 22.493 -6.185 -20.367 1.00 92.88 82 ASP A C 1
ATOM 670 O O . ASP A 1 82 ? 21.826 -6.105 -21.401 1.00 92.88 82 ASP A O 1
ATOM 674 N N . GLY A 1 83 ? 22.197 -5.454 -19.296 1.00 92.25 83 GLY A N 1
ATOM 675 C CA . GLY A 1 83 ? 21.000 -4.641 -19.159 1.00 92.25 83 GLY A CA 1
ATOM 676 C C . GLY A 1 83 ? 21.107 -3.228 -19.709 1.00 92.25 83 GLY A C 1
ATOM 677 O O . GLY A 1 83 ? 20.092 -2.541 -19.695 1.00 92.25 83 GLY A O 1
ATOM 678 N N . PHE A 1 84 ? 22.266 -2.768 -20.192 1.00 90.94 84 PHE A N 1
ATOM 679 C CA . PHE A 1 84 ? 22.456 -1.362 -20.585 1.00 90.94 84 PHE A CA 1
ATOM 680 C C . PHE A 1 84 ? 21.556 -0.913 -21.754 1.00 90.94 84 PHE A C 1
ATOM 682 O O . PHE A 1 84 ? 20.930 0.142 -21.662 1.00 90.94 84 PHE A O 1
ATOM 689 N N . ASP A 1 85 ? 21.442 -1.739 -22.801 1.00 92.31 85 ASP A N 1
ATOM 690 C CA . ASP A 1 85 ? 20.670 -1.462 -24.030 1.00 92.31 85 ASP A CA 1
ATOM 691 C C . ASP A 1 85 ? 19.392 -2.323 -24.138 1.00 92.31 85 ASP A C 1
ATOM 693 O O . ASP A 1 85 ? 18.891 -2.617 -25.229 1.00 92.31 85 ASP A O 1
ATOM 697 N N . ALA A 1 86 ? 18.855 -2.780 -23.004 1.00 96.81 86 ALA A N 1
ATOM 698 C CA . ALA A 1 86 ? 17.653 -3.604 -22.997 1.00 96.81 86 ALA A CA 1
ATOM 699 C C . ALA A 1 86 ? 16.404 -2.809 -23.422 1.00 96.81 86 ALA A C 1
ATOM 701 O O . ALA A 1 86 ? 16.303 -1.591 -23.278 1.00 96.81 86 ALA A O 1
ATOM 702 N N . THR A 1 87 ? 15.399 -3.516 -23.942 1.00 97.69 87 THR A N 1
ATOM 703 C CA . THR A 1 87 ? 14.131 -2.873 -24.312 1.00 97.69 87 THR A CA 1
ATOM 704 C C . THR A 1 87 ? 13.323 -2.487 -23.073 1.00 97.69 87 THR A C 1
ATOM 706 O O . THR A 1 87 ? 13.403 -3.137 -22.028 1.00 97.69 87 THR A O 1
ATOM 709 N N . LYS A 1 88 ? 12.437 -1.493 -23.217 1.00 97.81 88 LYS A N 1
ATOM 710 C CA . LYS A 1 88 ? 11.478 -1.096 -22.172 1.00 97.81 88 LYS A CA 1
ATOM 711 C C . LYS A 1 88 ? 10.719 -2.280 -21.552 1.00 97.81 88 LYS A C 1
ATOM 713 O O . LYS A 1 88 ? 10.510 -2.285 -20.342 1.00 97.81 88 LYS A O 1
ATOM 718 N N . SER A 1 89 ? 10.305 -3.264 -22.361 1.00 98.12 89 SER A N 1
ATOM 719 C CA . SER A 1 89 ? 9.565 -4.444 -21.876 1.00 98.12 89 SER A CA 1
ATOM 720 C C . SER A 1 89 ? 10.401 -5.269 -20.905 1.00 98.12 89 SER A C 1
ATOM 722 O O . SER A 1 89 ? 9.913 -5.648 -19.849 1.00 98.12 89 SER A O 1
ATOM 724 N N . VAL A 1 90 ? 11.684 -5.471 -21.212 1.00 98.38 90 VAL A N 1
ATOM 725 C CA . VAL A 1 90 ? 12.589 -6.272 -20.376 1.00 98.38 90 VAL A CA 1
ATOM 726 C C . VAL A 1 90 ? 12.801 -5.614 -19.011 1.00 98.38 90 VAL A C 1
ATOM 728 O O . VAL A 1 90 ? 12.746 -6.297 -17.989 1.00 98.38 90 VAL A O 1
ATOM 731 N N . TYR A 1 91 ? 12.981 -4.289 -18.966 1.00 98.44 91 TYR A N 1
ATOM 732 C CA . TYR A 1 91 ? 13.054 -3.568 -17.690 1.00 98.44 91 TYR A CA 1
ATOM 733 C C . TYR A 1 91 ? 11.754 -3.679 -16.887 1.00 98.44 91 TYR A C 1
ATOM 735 O O . TYR A 1 91 ? 11.800 -3.887 -15.676 1.00 98.44 91 TYR A O 1
ATOM 743 N N . ALA A 1 92 ? 10.599 -3.563 -17.551 1.00 98.50 92 ALA A N 1
ATOM 744 C CA . ALA A 1 92 ? 9.299 -3.689 -16.899 1.00 98.50 92 ALA A CA 1
ATOM 745 C C . ALA A 1 92 ? 9.079 -5.096 -16.321 1.00 98.50 92 ALA A C 1
ATOM 747 O O . ALA A 1 92 ? 8.716 -5.221 -15.159 1.00 98.50 92 ALA A O 1
ATOM 748 N N . GLU A 1 93 ? 9.377 -6.146 -17.085 1.00 98.56 93 GLU A N 1
ATOM 749 C CA . GLU A 1 93 ? 9.247 -7.538 -16.639 1.00 98.56 93 GLU A CA 1
ATOM 750 C C . GLU A 1 93 ? 10.138 -7.844 -15.429 1.00 98.56 93 GLU A C 1
ATOM 752 O O . GLU A 1 93 ? 9.707 -8.510 -14.485 1.00 98.56 93 GLU A O 1
ATOM 757 N N . LYS A 1 94 ? 11.371 -7.326 -15.426 1.00 98.38 94 LYS A N 1
ATOM 758 C CA . LYS A 1 94 ? 12.288 -7.455 -14.287 1.00 98.38 94 LYS A CA 1
ATOM 759 C C . LYS A 1 94 ? 11.770 -6.727 -13.058 1.00 98.38 94 LYS A C 1
ATOM 761 O O . LYS A 1 94 ? 11.742 -7.322 -11.982 1.00 98.38 94 LYS A O 1
ATOM 766 N N . LEU A 1 95 ? 11.304 -5.492 -13.219 1.00 98.44 95 LEU A N 1
ATOM 767 C CA . LEU A 1 95 ? 10.702 -4.738 -12.125 1.00 98.44 95 LEU A CA 1
ATOM 768 C C . LEU A 1 95 ? 9.478 -5.458 -11.551 1.00 98.44 95 LEU A C 1
ATOM 770 O O . LEU A 1 95 ? 9.380 -5.618 -10.338 1.00 98.44 95 LEU A O 1
ATOM 774 N N . ASP A 1 96 ? 8.590 -5.962 -12.406 1.00 98.50 96 ASP A N 1
ATOM 775 C CA . ASP A 1 96 ? 7.416 -6.725 -11.981 1.00 98.50 96 ASP A CA 1
ATOM 776 C C . ASP A 1 96 ? 7.813 -8.013 -11.246 1.00 98.50 96 ASP A C 1
ATOM 778 O O . ASP A 1 96 ? 7.160 -8.408 -10.280 1.00 98.50 96 ASP A O 1
ATOM 782 N N . SER A 1 97 ? 8.899 -8.672 -11.665 1.00 98.12 97 SER A N 1
ATOM 783 C CA . SER A 1 97 ? 9.413 -9.859 -10.974 1.00 98.12 97 SER A CA 1
ATOM 784 C C . SER A 1 97 ? 9.912 -9.550 -9.560 1.00 98.12 97 SER A C 1
ATOM 786 O O . SER A 1 97 ? 9.655 -10.334 -8.648 1.00 98.12 97 SER A O 1
ATOM 788 N N . LEU A 1 98 ? 10.558 -8.395 -9.365 1.00 98.31 98 LEU A N 1
ATOM 789 C CA . LEU A 1 98 ? 11.005 -7.936 -8.051 1.00 98.31 98 LEU A CA 1
ATOM 790 C C . LEU A 1 98 ? 9.815 -7.521 -7.179 1.00 98.31 98 LEU A C 1
ATOM 792 O O . LEU A 1 98 ? 9.728 -7.951 -6.032 1.00 98.31 98 LEU A O 1
ATOM 796 N N . LYS A 1 99 ? 8.857 -6.772 -7.739 1.00 98.12 99 LYS A N 1
ATOM 797 C CA . LYS A 1 99 ? 7.629 -6.354 -7.042 1.00 98.12 99 LYS A CA 1
ATOM 798 C C . LYS A 1 99 ? 6.806 -7.536 -6.542 1.00 98.12 99 LYS A C 1
ATOM 800 O O . LYS A 1 99 ? 6.335 -7.522 -5.416 1.00 98.12 99 LYS A O 1
ATOM 805 N N . ARG A 1 100 ? 6.722 -8.638 -7.294 1.00 97.88 100 ARG A N 1
ATOM 806 C CA . ARG A 1 100 ? 6.051 -9.865 -6.811 1.00 97.88 100 ARG A CA 1
ATOM 807 C C . ARG A 1 100 ? 6.636 -10.426 -5.512 1.00 97.88 100 ARG A C 1
ATOM 809 O O . ARG A 1 100 ? 5.917 -11.112 -4.792 1.00 97.88 100 ARG A O 1
ATOM 816 N N . LEU A 1 101 ? 7.915 -10.173 -5.239 1.00 97.12 101 LEU A N 1
ATOM 817 C CA . LEU A 1 101 ? 8.583 -10.581 -4.003 1.00 97.12 101 LEU A CA 1
ATOM 818 C C . LEU A 1 101 ? 8.504 -9.488 -2.927 1.00 97.12 101 LEU A C 1
ATOM 820 O O . LEU A 1 101 ? 8.274 -9.806 -1.765 1.00 97.12 101 LEU A O 1
ATOM 824 N N . GLY A 1 102 ? 8.681 -8.220 -3.308 1.00 96.81 102 GLY A N 1
ATOM 825 C CA . GLY A 1 102 ? 8.688 -7.076 -2.392 1.00 96.81 102 GLY A CA 1
ATOM 826 C C . GLY A 1 102 ? 7.301 -6.653 -1.899 1.00 96.81 102 GLY A C 1
ATOM 827 O O . GLY A 1 102 ? 7.113 -6.446 -0.698 1.00 96.81 102 GLY A O 1
ATOM 828 N N . ASP A 1 103 ? 6.316 -6.586 -2.799 1.00 97.38 103 ASP A N 1
ATOM 829 C CA . ASP A 1 103 ? 4.977 -6.047 -2.533 1.00 97.38 103 ASP A CA 1
ATOM 830 C C . ASP A 1 103 ? 4.271 -6.725 -1.343 1.00 97.38 103 ASP A C 1
ATOM 832 O O . ASP A 1 103 ? 3.662 -6.007 -0.549 1.00 97.38 103 ASP A O 1
ATOM 836 N N . PRO A 1 104 ? 4.344 -8.059 -1.132 1.00 97.88 104 PRO A N 1
ATOM 837 C CA . PRO A 1 104 ? 3.757 -8.683 0.055 1.00 97.88 104 PRO A CA 1
ATOM 838 C C . PRO A 1 104 ? 4.350 -8.162 1.373 1.00 97.88 104 PRO A C 1
ATOM 840 O O . PRO A 1 104 ? 3.615 -7.923 2.333 1.00 97.88 104 PRO A O 1
ATOM 843 N N . MET A 1 105 ? 5.666 -7.936 1.427 1.00 97.50 105 MET A N 1
ATOM 844 C CA . MET A 1 105 ? 6.337 -7.413 2.622 1.00 97.50 105 MET A CA 1
ATOM 845 C C . MET A 1 105 ? 5.997 -5.938 2.850 1.00 97.50 105 MET A C 1
ATOM 847 O O . MET A 1 105 ? 5.678 -5.545 3.975 1.00 97.50 105 MET A O 1
ATOM 851 N N . GLU A 1 106 ? 5.998 -5.128 1.787 1.00 97.25 106 GLU A N 1
ATOM 852 C CA . GLU A 1 106 ? 5.568 -3.724 1.847 1.00 97.25 106 GLU A CA 1
ATOM 853 C C . GLU A 1 106 ? 4.091 -3.603 2.252 1.00 97.25 106 GLU A C 1
ATOM 855 O O . GLU A 1 106 ? 3.726 -2.733 3.047 1.00 97.25 106 GLU A O 1
ATOM 860 N N . PHE A 1 107 ? 3.237 -4.515 1.779 1.00 98.00 107 PHE A N 1
ATOM 861 C CA . PHE A 1 107 ? 1.832 -4.591 2.165 1.00 98.00 107 PHE A CA 1
ATOM 862 C C . PHE A 1 107 ? 1.672 -4.884 3.659 1.00 98.00 107 PHE A C 1
ATOM 864 O O . PHE A 1 107 ? 0.981 -4.138 4.357 1.00 98.00 107 PHE A O 1
ATOM 871 N N . ARG A 1 108 ? 2.348 -5.918 4.179 1.00 98.19 108 ARG A N 1
ATOM 872 C CA . ARG A 1 108 ? 2.330 -6.259 5.614 1.00 98.19 108 ARG A CA 1
ATOM 873 C C . ARG A 1 108 ? 2.819 -5.088 6.472 1.00 98.19 108 ARG A C 1
ATOM 875 O O . ARG A 1 108 ? 2.165 -4.750 7.462 1.00 98.19 108 ARG A O 1
ATOM 882 N N . GLN A 1 109 ? 3.905 -4.423 6.067 1.00 97.56 109 GLN A N 1
ATOM 883 C CA . GLN A 1 109 ? 4.408 -3.218 6.734 1.00 97.56 109 GLN A CA 1
ATOM 884 C C . GLN A 1 109 ? 3.364 -2.099 6.736 1.00 97.56 109 GLN A C 1
ATOM 886 O O . GLN A 1 109 ? 3.021 -1.566 7.796 1.00 97.56 109 GLN A O 1
ATOM 891 N N . GLY A 1 110 ? 2.836 -1.754 5.561 1.00 97.50 110 GLY A N 1
ATOM 892 C CA . GLY A 1 110 ? 1.855 -0.687 5.403 1.00 97.50 110 GLY A CA 1
ATOM 893 C C . GLY A 1 110 ? 0.606 -0.930 6.247 1.00 97.50 110 GLY A C 1
ATOM 894 O O . GLY A 1 110 ? 0.110 -0.012 6.904 1.00 97.50 110 GLY A O 1
ATOM 895 N N . GLU A 1 111 ? 0.130 -2.170 6.296 1.00 97.88 111 GLU A N 1
ATOM 896 C CA . GLU A 1 111 ? -1.006 -2.566 7.124 1.00 97.88 111 GLU A CA 1
ATOM 897 C C . GLU A 1 111 ? -0.694 -2.504 8.619 1.00 97.88 111 GLU A C 1
ATOM 899 O O . GLU A 1 111 ? -1.542 -2.081 9.408 1.00 97.88 111 GLU A O 1
ATOM 904 N N . ASN A 1 112 ? 0.519 -2.861 9.035 1.00 96.12 112 ASN A N 1
ATOM 905 C CA . ASN A 1 112 ? 0.938 -2.707 10.425 1.00 96.12 112 ASN A CA 1
ATOM 906 C C . ASN A 1 112 ? 0.993 -1.230 10.855 1.00 96.12 112 ASN A C 1
ATOM 908 O O . ASN A 1 112 ? 0.587 -0.894 11.966 1.00 96.12 112 ASN A O 1
ATOM 912 N N . THR A 1 113 ? 1.416 -0.325 9.967 1.00 96.12 113 THR A N 1
ATOM 913 C CA . THR A 1 113 ? 1.453 1.122 10.245 1.00 96.12 113 THR A CA 1
ATOM 914 C C . THR A 1 113 ? 0.064 1.768 10.242 1.00 96.12 1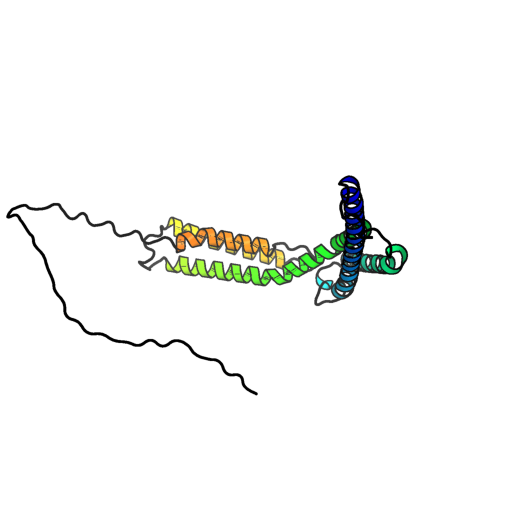13 THR A C 1
ATOM 916 O O . THR A 1 113 ? -0.238 2.599 11.100 1.00 96.12 113 THR A O 1
ATOM 919 N N . LYS A 1 114 ? -0.805 1.416 9.287 1.00 97.56 114 LYS A N 1
ATOM 920 C CA . LYS A 1 114 ? -2.118 2.068 9.108 1.00 97.56 114 LYS A CA 1
ATOM 921 C C . LYS A 1 114 ? -3.165 1.602 10.118 1.00 97.56 114 LYS A C 1
ATOM 923 O O . LYS A 1 114 ? -4.019 2.386 10.542 1.00 97.56 114 LYS A O 1
ATOM 928 N N . ARG A 1 115 ? -3.129 0.324 10.498 1.00 96.69 115 ARG A N 1
ATOM 929 C CA . ARG A 1 115 ? -4.196 -0.321 11.274 1.00 96.69 115 ARG A CA 1
ATOM 930 C C . ARG A 1 115 ? -4.428 0.269 12.665 1.00 96.69 115 ARG A C 1
ATOM 932 O O . ARG A 1 115 ? -5.598 0.471 12.978 1.00 96.69 115 ARG A O 1
ATOM 939 N N . PRO A 1 116 ? -3.411 0.616 13.480 1.00 96.88 116 PRO A N 1
ATOM 940 C CA . PRO A 1 116 ? -3.649 1.225 14.791 1.00 96.88 116 PRO A CA 1
ATOM 941 C C . PRO A 1 116 ? -4.516 2.487 14.710 1.00 96.88 116 PRO A C 1
ATOM 943 O O . PRO A 1 116 ? -5.426 2.672 15.516 1.00 96.88 116 PRO A O 1
ATOM 946 N N . ASN A 1 117 ? -4.296 3.322 13.690 1.00 97.69 117 ASN A N 1
ATOM 947 C CA . ASN A 1 117 ? -5.115 4.508 13.468 1.00 97.69 117 ASN A CA 1
ATOM 948 C C . ASN A 1 117 ? -6.544 4.151 13.023 1.00 97.69 117 ASN A C 1
ATOM 950 O O . ASN A 1 117 ? -7.501 4.705 13.559 1.00 97.69 117 ASN A O 1
ATOM 954 N N . ALA A 1 118 ? -6.706 3.205 12.091 1.00 98.00 118 ALA A N 1
ATOM 955 C CA . ALA A 1 118 ? -8.031 2.751 11.656 1.00 98.00 118 ALA A CA 1
ATOM 956 C C . ALA A 1 118 ? -8.860 2.195 12.832 1.00 98.00 118 ALA A C 1
ATOM 958 O O . ALA A 1 118 ? -10.033 2.535 12.991 1.00 98.00 118 ALA A O 1
ATOM 959 N N . VAL A 1 119 ? -8.229 1.406 13.708 1.00 97.88 119 VAL A N 1
ATOM 960 C CA . VAL A 1 119 ? -8.840 0.875 14.937 1.00 97.88 119 VAL A CA 1
ATOM 961 C C . VAL A 1 119 ? -9.241 2.006 15.881 1.00 97.88 119 VAL A C 1
ATOM 963 O O . VAL A 1 119 ? -10.370 2.016 16.365 1.00 97.88 119 VAL A O 1
ATOM 966 N N . ALA A 1 120 ? -8.361 2.984 16.110 1.00 98.06 120 ALA A N 1
ATOM 967 C CA . ALA A 1 120 ? -8.655 4.117 16.986 1.00 98.06 120 ALA A CA 1
ATOM 968 C C . ALA A 1 120 ? -9.847 4.950 16.481 1.00 98.06 120 ALA A C 1
ATOM 970 O O . ALA A 1 120 ? -10.688 5.387 17.270 1.00 98.06 120 ALA A O 1
ATOM 971 N N . VAL A 1 121 ? -9.952 5.159 15.166 1.00 98.00 121 VAL A N 1
ATOM 972 C CA . VAL A 1 121 ? -11.100 5.844 14.552 1.00 98.00 121 VAL A CA 1
ATOM 973 C C . VAL A 1 121 ? -12.384 5.035 14.741 1.00 98.00 121 VAL A C 1
ATOM 975 O O . VAL A 1 121 ? -13.412 5.608 15.121 1.00 98.00 121 VAL A O 1
ATOM 978 N N . LEU A 1 122 ? -12.335 3.717 14.530 1.00 97.75 122 LEU A N 1
ATOM 979 C CA . LEU A 1 122 ? -13.488 2.846 14.742 1.00 97.75 122 LEU A CA 1
ATOM 980 C C . LEU A 1 122 ? -13.945 2.864 16.209 1.00 97.75 122 LEU A C 1
ATOM 982 O O . LEU A 1 122 ? -15.127 3.080 16.470 1.00 97.75 122 LEU A O 1
ATOM 986 N N . GLN A 1 123 ? -13.017 2.722 17.160 1.00 97.44 123 GLN A N 1
ATOM 987 C CA . GLN A 1 123 ? -13.287 2.778 18.602 1.00 97.44 123 GLN A CA 1
ATOM 988 C C . GLN A 1 123 ? -13.981 4.082 19.000 1.00 97.44 123 GLN A C 1
ATOM 990 O O . GLN A 1 123 ? -15.064 4.050 19.581 1.00 97.44 123 GLN A O 1
ATOM 995 N N . ARG A 1 124 ? -13.426 5.232 18.595 1.00 97.69 124 ARG A N 1
ATOM 996 C CA . ARG A 1 124 ? -14.034 6.548 18.863 1.00 97.69 124 ARG A CA 1
ATOM 997 C C . ARG A 1 124 ? -15.433 6.673 18.267 1.00 97.69 124 ARG A C 1
ATOM 999 O O . ARG A 1 124 ? -16.316 7.273 18.874 1.00 97.69 124 ARG A O 1
ATOM 1006 N N . THR A 1 125 ? -15.644 6.123 17.074 1.00 96.62 125 THR A N 1
ATOM 1007 C CA . THR A 1 125 ? -16.945 6.163 16.394 1.00 96.62 125 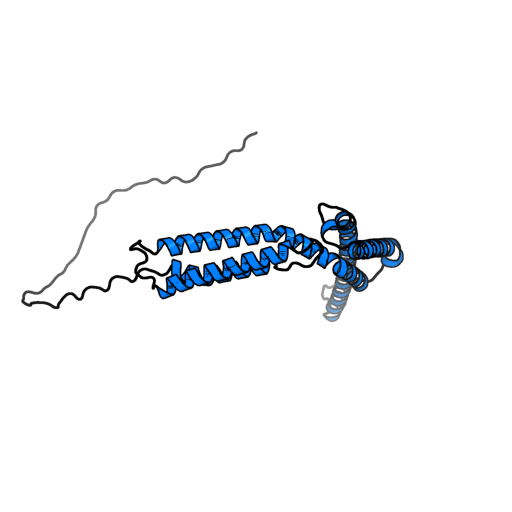THR A CA 1
ATOM 1008 C C . THR A 1 125 ? -17.978 5.311 17.132 1.00 96.62 125 THR A C 1
ATOM 1010 O O . THR A 1 125 ? -19.099 5.765 17.361 1.00 96.62 125 THR A O 1
ATOM 1013 N N . VAL A 1 126 ? -17.593 4.108 17.562 1.00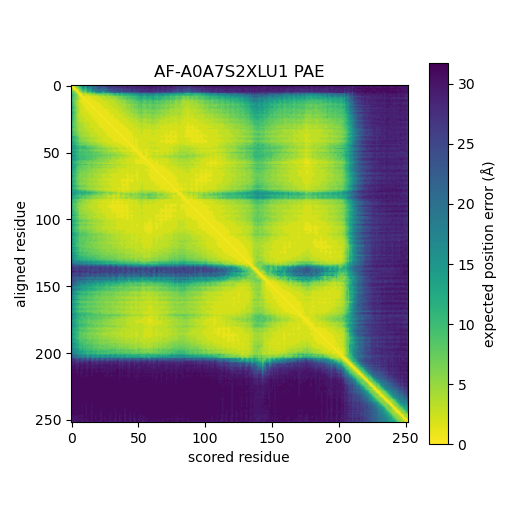 96.12 126 VAL A N 1
ATOM 1014 C CA . VAL A 1 126 ? -18.423 3.230 18.397 1.00 96.12 126 VAL A CA 1
ATOM 1015 C C . VAL A 1 126 ? -18.772 3.910 19.718 1.00 96.12 126 VAL A C 1
ATOM 1017 O O . VAL A 1 126 ? -19.944 3.960 20.078 1.00 96.12 126 VAL A O 1
ATOM 1020 N N . GLU A 1 127 ? -17.792 4.466 20.430 1.00 95.81 127 GLU A N 1
ATOM 1021 C CA . GLU A 1 127 ? -18.006 5.147 21.714 1.00 95.81 127 GLU A CA 1
ATOM 1022 C C . GLU A 1 127 ? -18.925 6.362 21.577 1.00 95.81 127 GLU A C 1
ATOM 1024 O O . GLU A 1 127 ? -19.844 6.538 22.382 1.00 95.81 127 GLU A O 1
ATOM 1029 N N . LYS A 1 128 ? -18.728 7.167 20.525 1.00 94.25 128 LYS A N 1
ATOM 1030 C CA . LYS A 1 128 ? -19.605 8.293 20.188 1.00 94.25 128 LYS A CA 1
ATOM 1031 C C . LYS A 1 128 ? -21.050 7.829 20.036 1.00 94.25 128 LYS A C 1
ATOM 1033 O O . LYS A 1 128 ? -21.945 8.415 20.642 1.00 94.25 128 LYS A O 1
ATOM 1038 N N . TYR A 1 129 ? -21.281 6.787 19.239 1.00 92.75 129 TYR A N 1
ATOM 1039 C CA . TYR A 1 129 ? -22.631 6.291 18.998 1.00 92.75 129 TYR A CA 1
ATOM 1040 C C . TYR A 1 129 ? -23.235 5.607 20.223 1.00 92.75 129 TYR A C 1
ATOM 1042 O O . TYR A 1 129 ? -24.398 5.859 20.502 1.00 92.75 129 TYR A O 1
ATOM 1050 N N . LYS A 1 130 ? -22.463 4.841 21.004 1.00 91.44 130 LYS A N 1
ATOM 1051 C CA . LYS A 1 130 ? -22.929 4.255 22.275 1.00 91.44 130 LYS A CA 1
ATOM 1052 C C . LYS A 1 130 ? -23.312 5.322 23.301 1.00 91.44 130 LYS A C 1
ATOM 1054 O O . LYS A 1 130 ? -24.327 5.199 23.976 1.00 91.44 130 LYS A O 1
ATOM 1059 N N . THR A 1 131 ? -22.517 6.384 23.414 1.00 90.69 131 THR A N 1
ATOM 1060 C CA . THR A 1 131 ? -22.822 7.511 24.310 1.00 90.69 131 THR A CA 1
ATOM 1061 C C . THR A 1 131 ? -24.103 8.209 23.872 1.00 90.69 131 THR A C 1
ATOM 1063 O O . THR A 1 131 ? -24.981 8.457 24.696 1.00 90.69 131 THR A O 1
ATOM 1066 N N . TRP A 1 132 ? -24.239 8.467 22.569 1.00 87.81 132 TRP A N 1
ATOM 1067 C CA . TRP A 1 132 ? -25.451 9.052 22.012 1.00 87.81 132 TRP A CA 1
ATOM 1068 C C . TRP A 1 132 ? -26.679 8.161 22.247 1.00 87.81 132 TRP A C 1
ATOM 1070 O O . TRP A 1 132 ? -27.671 8.654 22.779 1.00 87.81 132 TRP A O 1
ATOM 1080 N N . THR A 1 133 ? -26.616 6.857 21.952 1.00 84.06 133 THR A N 1
ATOM 1081 C CA . THR A 1 133 ? -27.766 5.963 22.155 1.00 84.06 133 THR A CA 1
ATOM 1082 C C . THR A 1 133 ? -28.173 5.861 23.622 1.00 84.06 133 THR A C 1
ATOM 1084 O O . THR A 1 133 ? -29.364 5.873 23.918 1.00 84.06 133 THR A O 1
ATOM 1087 N N . ASN A 1 134 ? -27.211 5.850 24.549 1.00 83.38 134 ASN A N 1
ATOM 1088 C CA . ASN A 1 134 ? -27.494 5.864 25.986 1.00 83.38 134 ASN A CA 1
ATOM 1089 C C . ASN A 1 134 ? -28.128 7.187 26.452 1.00 83.38 134 ASN A C 1
ATOM 1091 O O . ASN A 1 134 ? -28.923 7.182 27.387 1.00 83.38 134 ASN A O 1
ATOM 1095 N N . SER A 1 135 ? -27.809 8.311 25.799 1.00 81.50 135 SER A N 1
ATOM 1096 C CA . SER A 1 135 ? -28.413 9.620 26.097 1.00 81.50 135 SER A CA 1
ATOM 1097 C C . SER A 1 135 ? -29.836 9.795 25.553 1.00 81.50 135 SER A C 1
ATOM 1099 O O . SER A 1 135 ? -30.517 10.737 25.942 1.00 81.50 135 SER A O 1
ATOM 1101 N N . LEU A 1 136 ? -30.315 8.881 24.695 1.00 70.31 136 LEU A 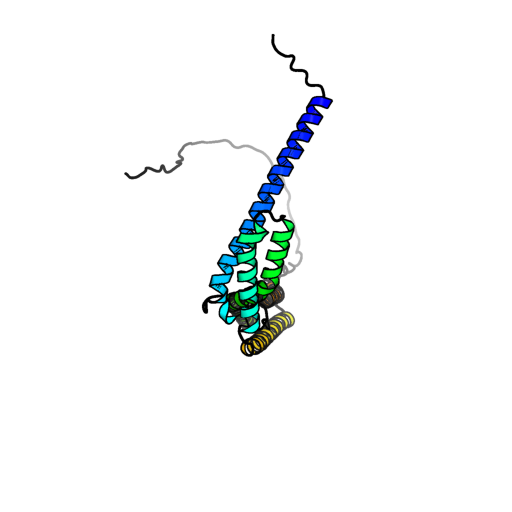N 1
ATOM 1102 C CA . LEU A 1 136 ? -31.692 8.903 24.181 1.00 70.31 136 LEU A CA 1
ATOM 1103 C C . LEU A 1 136 ? -32.739 8.650 25.273 1.00 70.31 136 LEU A C 1
ATOM 1105 O O . LEU A 1 136 ? -33.898 9.022 25.112 1.00 70.31 136 LEU A O 1
ATOM 1109 N N . ALA A 1 137 ? -32.362 7.984 26.366 1.00 62.94 137 ALA A N 1
ATOM 1110 C CA . ALA A 1 137 ? -33.245 7.762 27.499 1.00 62.94 137 ALA A CA 1
ATOM 1111 C C . ALA A 1 137 ? -33.219 8.991 28.426 1.00 62.94 137 ALA A C 1
ATOM 1113 O O . ALA A 1 137 ? -32.343 9.105 29.281 1.00 62.94 137 ALA A O 1
ATOM 1114 N N . GLY A 1 138 ? -34.191 9.896 28.264 1.00 62.31 138 GLY A N 1
ATOM 1115 C CA . GLY A 1 138 ? -34.417 11.021 29.184 1.00 62.31 138 GLY A CA 1
ATOM 1116 C C . GLY A 1 138 ? -34.145 12.427 28.636 1.00 62.31 138 GLY A C 1
ATOM 1117 O O . GLY A 1 138 ? -34.102 13.360 29.434 1.00 62.31 138 GLY A O 1
ATOM 1118 N N . ASP A 1 139 ? -33.972 12.595 27.321 1.00 67.88 139 ASP A N 1
ATOM 1119 C CA . ASP A 1 139 ? -33.885 13.912 26.671 1.00 67.88 139 ASP A CA 1
ATOM 1120 C C . ASP A 1 139 ? -35.043 14.086 25.671 1.00 67.88 139 ASP A C 1
ATOM 1122 O O . ASP A 1 139 ? -35.094 13.402 24.644 1.00 67.88 139 ASP A O 1
ATOM 1126 N N . ASP A 1 140 ? -35.946 15.033 25.967 1.00 66.69 140 ASP A N 1
ATOM 1127 C CA . ASP A 1 140 ? -37.137 15.394 25.174 1.00 66.69 140 ASP A CA 1
ATOM 1128 C C . ASP A 1 140 ? -36.810 15.682 23.692 1.00 66.69 140 ASP A C 1
ATOM 1130 O O . ASP A 1 140 ? -37.670 15.594 22.812 1.00 66.69 140 ASP A O 1
ATOM 1134 N N . LYS A 1 141 ? -35.549 16.017 23.373 1.00 65.06 141 LYS A N 1
ATOM 1135 C CA . LYS A 1 141 ? -35.082 16.235 21.992 1.00 65.06 141 LYS A CA 1
ATOM 1136 C C . LYS A 1 141 ? -35.125 14.986 21.118 1.00 65.06 141 LYS A C 1
ATOM 1138 O O . LYS A 1 141 ? -35.005 15.131 19.902 1.00 65.06 141 LYS A O 1
ATOM 1143 N N . PHE A 1 142 ? -35.240 13.793 21.700 1.00 65.50 142 PHE A N 1
ATOM 1144 C CA . PHE A 1 142 ? -35.173 12.526 20.974 1.00 65.50 142 PHE A CA 1
ATOM 1145 C C . PHE A 1 142 ? -36.448 11.678 21.068 1.00 65.50 142 PHE A C 1
ATOM 1147 O O . PHE A 1 142 ? -36.443 10.534 20.613 1.00 65.50 142 PHE A O 1
ATOM 1154 N N . ASP A 1 143 ? -37.553 12.238 21.566 1.00 70.44 143 ASP A N 1
ATOM 1155 C CA . ASP A 1 143 ? -38.856 11.555 21.673 1.00 70.44 143 ASP A CA 1
ATOM 1156 C C . ASP A 1 143 ? -39.423 11.077 20.324 1.00 70.44 143 ASP A C 1
ATOM 1158 O O . ASP A 1 143 ? -40.296 10.211 20.264 1.00 70.44 143 ASP A O 1
ATOM 1162 N N . HIS A 1 144 ? -38.937 11.628 19.209 1.00 74.06 144 HIS A N 1
ATOM 1163 C CA . HIS A 1 144 ? -39.320 11.213 17.856 1.00 74.06 144 HIS A CA 1
ATOM 1164 C C . HIS A 1 144 ? -38.523 10.024 17.307 1.00 74.06 144 HIS A C 1
ATOM 1166 O O . HIS A 1 144 ? -38.813 9.558 16.196 1.00 74.06 144 HIS A O 1
ATOM 1172 N N . ILE A 1 145 ? -37.505 9.563 18.035 1.00 78.19 145 ILE A N 1
ATOM 1173 C CA . ILE A 1 145 ? -36.736 8.366 17.700 1.00 78.19 145 ILE A CA 1
ATOM 1174 C C . ILE A 1 145 ? -37.447 7.167 18.316 1.00 78.19 145 ILE A C 1
ATOM 1176 O O . ILE A 1 145 ? -37.686 7.110 19.520 1.00 78.19 145 ILE A O 1
ATOM 1180 N N . THR A 1 146 ? -37.798 6.208 17.466 1.00 80.56 146 THR A N 1
ATOM 1181 C CA . THR A 1 146 ? -38.506 4.997 17.891 1.00 80.56 146 THR A CA 1
ATOM 1182 C C . THR A 1 146 ? -37.596 4.080 18.710 1.00 80.56 146 THR A C 1
ATOM 1184 O O . THR A 1 146 ? -36.369 4.105 18.569 1.00 80.56 146 THR A O 1
ATOM 1187 N N . GLU A 1 147 ? -38.188 3.242 19.563 1.00 81.25 147 GLU A N 1
ATOM 1188 C CA . GLU A 1 147 ? -37.424 2.243 20.320 1.00 81.25 147 GLU A CA 1
ATOM 1189 C C . GLU A 1 147 ? -36.744 1.243 19.370 1.00 81.25 147 GLU A C 1
ATOM 1191 O O . GLU A 1 147 ? -35.609 0.834 19.606 1.00 81.25 147 GLU A O 1
ATOM 1196 N N . GLU A 1 148 ? -37.371 0.934 18.232 1.00 84.88 148 GLU A N 1
ATOM 1197 C CA . GLU A 1 148 ? -36.788 0.105 17.177 1.00 84.88 148 GLU A CA 1
ATOM 1198 C C . GLU A 1 148 ? -35.513 0.729 16.580 1.00 84.88 148 GLU A C 1
ATOM 1200 O O . GLU A 1 148 ? -34.502 0.044 16.420 1.00 84.88 148 GLU A O 1
ATOM 1205 N N . GLU A 1 149 ? -35.517 2.034 16.290 1.00 85.38 149 GLU A N 1
ATOM 1206 C CA . GLU A 1 149 ? -34.350 2.772 15.776 1.00 85.38 149 GLU A CA 1
ATOM 1207 C C . GLU A 1 149 ? -33.209 2.855 16.809 1.00 85.38 149 GLU A C 1
ATOM 1209 O O . GLU A 1 149 ? -32.019 2.753 16.471 1.00 85.38 149 GLU A O 1
ATOM 1214 N N . ARG A 1 150 ? -33.564 3.001 18.090 1.00 82.81 150 ARG A N 1
ATOM 1215 C CA . ARG A 1 150 ? -32.615 2.961 19.208 1.00 82.81 150 ARG A CA 1
ATOM 1216 C C . ARG A 1 150 ? -31.969 1.584 19.326 1.00 82.81 150 ARG A C 1
ATOM 1218 O O . ARG A 1 150 ? -30.741 1.481 19.394 1.00 82.81 150 ARG A O 1
ATOM 1225 N N . GLN A 1 151 ? -32.778 0.530 19.295 1.00 87.75 151 GLN A N 1
ATOM 1226 C CA . GLN A 1 151 ? -32.305 -0.845 19.390 1.00 87.75 151 GLN A CA 1
ATOM 1227 C C . GLN A 1 151 ? -31.451 -1.232 18.177 1.00 87.75 151 GLN A C 1
ATOM 1229 O O . GLN A 1 151 ? -30.416 -1.876 18.345 1.00 87.75 151 GLN A O 1
ATOM 1234 N N . GLN A 1 152 ? -31.809 -0.773 16.974 1.00 90.44 152 GLN A N 1
ATOM 1235 C CA . GLN A 1 152 ? -30.999 -0.949 15.766 1.00 90.44 152 GLN A CA 1
ATOM 1236 C C . GLN A 1 152 ? -29.608 -0.315 15.917 1.00 90.44 152 GLN A C 1
ATOM 1238 O O . GLN A 1 152 ? -28.604 -0.931 15.554 1.00 90.44 152 GLN A O 1
ATOM 1243 N N . SER A 1 153 ? -29.535 0.896 16.476 1.00 90.06 153 SER A N 1
ATOM 1244 C CA . SER A 1 153 ? -28.266 1.596 16.703 1.00 90.06 153 SER A CA 1
ATOM 1245 C C . SER A 1 153 ? -27.391 0.873 17.732 1.00 90.06 153 SER A C 1
ATOM 1247 O O . SER A 1 153 ? -26.199 0.674 17.491 1.00 90.06 153 SER A O 1
ATOM 1249 N N . HIS A 1 154 ? -27.981 0.407 18.838 1.00 89.88 154 HIS A N 1
ATOM 1250 C CA . HIS A 1 154 ? -27.286 -0.413 19.836 1.00 89.88 154 HIS A CA 1
ATOM 1251 C C . HIS A 1 154 ? -26.761 -1.721 19.245 1.00 89.88 154 HIS A C 1
ATOM 1253 O O . HIS A 1 154 ? -25.565 -2.003 19.339 1.00 89.88 154 HIS A O 1
ATOM 1259 N N . ALA A 1 155 ? -27.633 -2.477 18.574 1.00 93.69 155 ALA A N 1
ATOM 1260 C CA . ALA A 1 155 ? -27.279 -3.749 17.963 1.00 93.69 155 ALA A CA 1
ATOM 1261 C C . ALA A 1 155 ? -26.136 -3.587 16.954 1.00 93.69 155 ALA A C 1
ATOM 1263 O O . ALA A 1 155 ? -25.207 -4.394 16.945 1.00 93.69 155 ALA A O 1
ATOM 1264 N N . LYS A 1 156 ? -26.151 -2.514 16.147 1.00 94.62 156 LYS A N 1
ATOM 1265 C CA . LYS A 1 156 ? -25.077 -2.263 15.182 1.00 94.62 156 LYS A CA 1
ATOM 1266 C C . LYS A 1 156 ? -23.756 -1.888 15.852 1.00 94.62 156 LYS A C 1
ATOM 1268 O O . LYS A 1 156 ? -22.706 -2.367 15.425 1.00 94.62 156 LYS A O 1
ATOM 1273 N N . CYS A 1 157 ? -23.793 -1.062 16.898 1.00 95.06 157 CYS A N 1
ATOM 1274 C CA . CYS A 1 157 ? -22.610 -0.736 17.696 1.00 95.06 157 CYS A CA 1
ATOM 1275 C C . CYS A 1 157 ? -21.988 -1.989 18.326 1.00 95.06 157 CYS A C 1
ATOM 1277 O O . CYS A 1 157 ? -20.764 -2.130 18.310 1.00 95.06 157 CYS A O 1
ATOM 1279 N N . ASP A 1 158 ? -22.805 -2.898 18.860 1.00 95.62 158 ASP A N 1
ATOM 1280 C CA . ASP A 1 158 ? -22.326 -4.131 19.489 1.00 95.62 158 ASP A CA 1
ATOM 1281 C C . ASP A 1 158 ? -21.801 -5.137 18.461 1.00 95.62 158 ASP A C 1
ATOM 1283 O O . ASP A 1 158 ? -20.696 -5.642 18.641 1.00 95.62 158 ASP A O 1
ATOM 1287 N N . GLU A 1 159 ? -22.494 -5.334 17.332 1.00 96.50 159 GLU A N 1
ATOM 1288 C CA . GLU A 1 159 ? -22.016 -6.157 16.208 1.00 96.50 159 GLU A CA 1
ATOM 1289 C C . GLU A 1 159 ? -20.616 -5.718 15.754 1.00 96.50 159 GLU A C 1
ATOM 1291 O O . GLU A 1 159 ? -19.699 -6.533 15.628 1.00 96.50 159 GLU A O 1
ATOM 1296 N N . VAL A 1 160 ? -20.438 -4.414 15.521 1.00 97.12 160 VAL A N 1
ATOM 1297 C CA . VAL A 1 160 ? -19.172 -3.860 15.032 1.00 97.12 160 VAL A CA 1
ATOM 1298 C C . VAL A 1 160 ? -18.084 -3.912 16.109 1.00 97.12 160 VAL A C 1
ATOM 1300 O O . VAL A 1 160 ? -16.935 -4.210 15.781 1.00 97.12 160 VAL A O 1
ATOM 1303 N N . SER A 1 161 ? -18.431 -3.690 17.383 1.00 95.75 161 SER A N 1
ATOM 1304 C CA . SER A 1 161 ? -17.494 -3.838 18.508 1.00 95.75 161 SER A CA 1
ATOM 1305 C C . SER A 1 161 ? -16.990 -5.276 18.620 1.00 95.75 161 SER A C 1
ATOM 1307 O O . SER A 1 161 ? -15.784 -5.502 18.673 1.00 95.75 161 SER A O 1
ATOM 1309 N N . SER A 1 162 ? -17.902 -6.253 18.622 1.00 97.31 162 SER A N 1
ATOM 1310 C CA . SER A 1 162 ? -17.562 -7.675 18.714 1.00 97.31 162 SER A CA 1
ATOM 1311 C C . SER A 1 162 ? -16.703 -8.124 17.538 1.00 97.31 162 SER A C 1
ATOM 1313 O O . SER A 1 162 ? -15.698 -8.796 17.748 1.00 97.31 162 SER A O 1
ATOM 1315 N N . TRP A 1 163 ? -17.047 -7.701 16.317 1.00 97.94 163 TRP A N 1
ATOM 1316 C CA . TRP A 1 163 ? -16.228 -7.967 15.135 1.00 97.94 163 TRP A CA 1
ATOM 1317 C C . TRP A 1 163 ? -14.819 -7.378 15.267 1.00 97.94 163 TRP A C 1
ATOM 1319 O O . TRP A 1 163 ? -13.844 -8.065 14.980 1.00 97.94 163 TRP A O 1
ATOM 1329 N N . MET A 1 164 ? -14.695 -6.129 15.726 1.00 96.94 164 MET A N 1
ATOM 1330 C CA . MET A 1 164 ? -13.397 -5.476 15.894 1.00 96.94 164 MET A CA 1
ATOM 1331 C C . MET A 1 164 ? -12.516 -6.238 16.890 1.00 96.94 164 MET A C 1
ATOM 1333 O O . MET A 1 164 ? -11.354 -6.488 16.585 1.00 96.94 164 MET A O 1
ATOM 1337 N N . TYR A 1 165 ? -13.050 -6.633 18.049 1.00 96.06 165 TYR A N 1
ATOM 1338 C CA . TYR A 1 165 ? -12.275 -7.379 19.044 1.00 96.06 165 TYR A CA 1
ATOM 1339 C C . TYR A 1 165 ? -11.879 -8.779 18.557 1.00 96.06 165 TYR A C 1
ATOM 1341 O O . TYR A 1 165 ? -10.727 -9.158 18.737 1.00 96.06 165 TYR A O 1
ATOM 1349 N N . ASP A 1 166 ? -12.775 -9.509 17.884 1.00 97.38 166 ASP A N 1
ATOM 1350 C CA . ASP A 1 166 ? -12.465 -10.816 17.277 1.00 97.38 166 ASP A CA 1
ATOM 1351 C C . ASP A 1 166 ? -11.362 -10.707 16.209 1.00 97.38 166 ASP A C 1
ATOM 1353 O O . ASP A 1 166 ? -10.426 -11.503 16.176 1.00 97.38 166 ASP A O 1
ATOM 1357 N N . MET A 1 167 ? -11.425 -9.685 15.350 1.00 96.75 167 MET A N 1
ATOM 1358 C CA . MET A 1 167 ? -10.393 -9.453 14.336 1.00 96.75 167 MET A CA 1
ATOM 1359 C C . MET A 1 167 ? -9.050 -9.018 14.940 1.00 96.75 167 MET A C 1
ATOM 1361 O O . MET A 1 167 ? -8.001 -9.411 14.429 1.00 96.75 167 MET A O 1
ATOM 1365 N N . LEU A 1 168 ? -9.059 -8.218 16.011 1.00 95.62 168 LEU A N 1
ATOM 1366 C CA . LEU A 1 168 ? -7.838 -7.808 16.713 1.00 95.62 168 LEU A CA 1
ATOM 1367 C C . LEU A 1 168 ? -7.178 -8.968 17.455 1.00 95.62 168 LEU A C 1
ATOM 1369 O O . LEU A 1 168 ? -5.954 -9.056 17.443 1.00 95.62 168 LEU A O 1
ATOM 1373 N N . ASP A 1 169 ? -7.967 -9.859 18.051 1.00 96.56 169 ASP A N 1
ATOM 1374 C CA . ASP A 1 169 ? -7.465 -11.080 18.684 1.00 96.56 169 ASP A CA 1
ATOM 1375 C C . ASP A 1 169 ? -6.793 -11.995 17.650 1.00 96.56 169 ASP A C 1
ATOM 1377 O O . ASP A 1 169 ? -5.619 -12.350 17.789 1.00 96.56 169 ASP A O 1
ATOM 1381 N N . LYS A 1 170 ? -7.479 -12.249 16.526 1.00 96.44 170 LYS A N 1
ATOM 1382 C CA . LYS A 1 170 ? -6.909 -12.986 15.387 1.00 96.44 170 LYS A CA 1
ATOM 1383 C C . LYS A 1 170 ? -5.623 -12.345 14.891 1.00 96.44 170 LYS A C 1
ATOM 1385 O O . LYS A 1 170 ? -4.634 -13.049 14.713 1.00 96.44 170 LYS A O 1
ATOM 1390 N N . GLN A 1 171 ? -5.600 -11.024 14.713 1.00 96.19 171 GLN A N 1
ATOM 1391 C CA . GLN A 1 171 ? -4.388 -10.332 14.286 1.00 96.19 171 GLN A CA 1
ATOM 1392 C C . GLN A 1 171 ? -3.257 -10.437 15.315 1.00 96.19 171 GLN A C 1
ATOM 1394 O O . GLN A 1 171 ? -2.110 -10.613 14.918 1.00 96.19 171 GLN A O 1
ATOM 1399 N N . GLY A 1 172 ? -3.560 -10.332 16.611 1.00 95.25 172 GLY A N 1
ATOM 1400 C CA . GLY A 1 172 ? -2.571 -10.427 17.687 1.00 95.25 172 GLY A CA 1
ATOM 1401 C C . GLY A 1 172 ? -1.906 -11.801 17.789 1.00 95.25 172 GLY A C 1
ATOM 1402 O O . GLY A 1 172 ? -0.812 -11.907 18.337 1.00 95.25 172 GLY A O 1
ATOM 1403 N N . SER A 1 173 ? -2.537 -12.840 17.233 1.00 95.62 173 SER A N 1
ATOM 1404 C CA . SER A 1 173 ? -1.965 -14.188 17.136 1.00 95.62 173 SER A CA 1
ATOM 1405 C C . SER A 1 173 ? -1.009 -14.389 15.949 1.00 95.62 173 SER A C 1
ATOM 1407 O O . SER A 1 173 ? -0.316 -15.405 15.894 1.00 95.62 173 SER A O 1
ATOM 1409 N N . LEU A 1 174 ? -0.962 -13.444 15.004 1.00 96.06 174 LEU A N 1
ATOM 1410 C CA . LEU A 1 174 ? -0.130 -13.523 13.803 1.00 96.06 174 LEU A CA 1
ATOM 1411 C C . LEU A 1 174 ? 1.187 -12.760 13.979 1.00 96.06 174 LEU A C 1
ATOM 1413 O O . LEU A 1 174 ? 1.228 -11.683 14.572 1.00 96.06 174 LEU A O 1
ATOM 1417 N N . GLY A 1 175 ? 2.265 -13.302 13.410 1.00 95.25 175 GLY A N 1
ATOM 1418 C CA . GLY A 1 175 ? 3.536 -12.589 13.286 1.00 95.25 175 GLY A CA 1
ATOM 1419 C C . GLY A 1 175 ? 3.468 -11.466 12.247 1.00 95.25 175 GLY A C 1
ATOM 1420 O O . GLY A 1 175 ? 2.641 -11.495 11.337 1.00 95.25 175 GLY A O 1
ATOM 1421 N N . SER A 1 176 ? 4.372 -10.488 12.345 1.00 95.62 176 SER A N 1
ATOM 1422 C CA . SER A 1 176 ? 4.469 -9.370 11.387 1.00 95.62 176 SER A CA 1
ATOM 1423 C C . SER A 1 176 ? 4.803 -9.811 9.956 1.00 95.62 176 SER A C 1
ATOM 1425 O O . SER A 1 176 ? 4.520 -9.094 9.003 1.00 95.62 176 SER A O 1
ATOM 1427 N N . ASN A 1 177 ? 5.382 -10.999 9.804 1.00 95.81 177 ASN A N 1
ATOM 1428 C CA . ASN A 1 177 ? 5.726 -11.633 8.535 1.00 95.81 177 ASN A CA 1
ATOM 1429 C C . ASN A 1 177 ? 4.605 -12.514 7.958 1.00 95.81 177 ASN A C 1
ATOM 1431 O O . ASN A 1 177 ? 4.833 -13.228 6.987 1.00 95.81 177 ASN A O 1
ATOM 1435 N N . VAL A 1 178 ? 3.411 -12.491 8.549 1.00 97.06 178 VAL A N 1
ATOM 1436 C CA . VAL A 1 178 ? 2.236 -13.207 8.046 1.00 97.06 178 VAL A CA 1
ATOM 1437 C C . VAL A 1 178 ? 1.220 -12.195 7.539 1.00 97.06 178 VAL A C 1
ATOM 1439 O O . VAL A 1 178 ? 1.063 -11.108 8.102 1.00 97.06 178 VAL A O 1
ATOM 1442 N N . ASP A 1 179 ? 0.517 -12.557 6.469 1.00 96.12 179 ASP A N 1
ATOM 1443 C CA . ASP A 1 179 ? -0.531 -11.714 5.908 1.00 96.12 179 ASP A CA 1
ATOM 1444 C C . ASP A 1 179 ? -1.595 -11.373 6.970 1.00 96.12 179 ASP A C 1
ATOM 1446 O O . ASP A 1 179 ? -1.986 -12.224 7.775 1.00 96.12 179 ASP A O 1
ATOM 1450 N N . PRO A 1 180 ? -2.068 -10.118 7.000 1.00 97.00 180 PRO A N 1
ATOM 1451 C CA . PRO A 1 180 ? -2.935 -9.633 8.060 1.00 97.00 180 PRO A CA 1
ATOM 1452 C C . PRO A 1 180 ? -4.316 -10.302 8.046 1.00 97.00 180 PRO A C 1
ATOM 1454 O O . PRO A 1 180 ? -4.963 -10.397 7.007 1.00 97.00 180 PRO A O 1
ATOM 1457 N N . ALA A 1 181 ? -4.827 -10.664 9.228 1.00 96.94 181 ALA A N 1
ATOM 1458 C CA . ALA A 1 181 ? -6.177 -11.217 9.396 1.00 96.94 181 ALA A CA 1
ATOM 1459 C C . ALA A 1 181 ? -7.288 -10.197 9.092 1.00 96.94 181 ALA A C 1
ATOM 1461 O O . ALA A 1 181 ? -8.402 -10.569 8.729 1.00 96.94 181 ALA A O 1
ATOM 1462 N N . VAL A 1 182 ? -6.990 -8.909 9.279 1.00 97.12 182 VAL A N 1
ATOM 1463 C CA . VAL A 1 182 ? -7.903 -7.795 9.016 1.00 97.12 182 VAL A CA 1
ATOM 1464 C C . VAL A 1 182 ? -7.136 -6.613 8.452 1.00 97.12 182 VAL A C 1
ATOM 1466 O O . VAL A 1 182 ? -6.129 -6.207 9.029 1.00 97.12 182 VAL A O 1
ATOM 1469 N N . THR A 1 183 ? -7.602 -6.023 7.362 1.00 98.00 183 THR A N 1
ATOM 1470 C CA . THR A 1 183 ? -6.938 -4.852 6.787 1.00 98.00 183 THR A CA 1
ATOM 1471 C C . THR A 1 183 ? -7.479 -3.539 7.350 1.00 98.00 183 THR A C 1
ATOM 1473 O O . THR A 1 183 ? -8.602 -3.449 7.857 1.00 98.00 183 THR A O 1
ATOM 1476 N N . SER A 1 184 ? -6.681 -2.482 7.236 1.00 97.75 184 SER A N 1
ATOM 1477 C CA . SER A 1 184 ? -7.070 -1.109 7.532 1.00 97.75 184 SER A CA 1
ATOM 1478 C C . SER A 1 184 ? -8.299 -0.685 6.715 1.00 97.75 184 SER A C 1
ATOM 1480 O O . SER A 1 184 ? -9.224 -0.088 7.268 1.00 97.75 184 SER A O 1
ATOM 1482 N N . ASP A 1 185 ? -8.382 -1.089 5.447 1.00 97.75 185 ASP A N 1
ATOM 1483 C CA . ASP A 1 185 ? -9.541 -0.848 4.581 1.00 97.75 185 ASP A CA 1
ATOM 1484 C C . ASP A 1 185 ? -10.812 -1.548 5.076 1.00 97.75 185 ASP A C 1
ATOM 1486 O O . ASP A 1 185 ? -11.865 -0.914 5.162 1.00 97.75 185 ASP A O 1
ATOM 1490 N N . GLN A 1 186 ? -10.723 -2.811 5.509 1.00 97.62 186 GLN A N 1
ATOM 1491 C CA . GLN A 1 186 ? -11.866 -3.526 6.093 1.00 97.62 186 GLN A CA 1
ATOM 1492 C C . GLN A 1 186 ? -12.391 -2.832 7.362 1.00 97.62 186 GLN A C 1
ATOM 1494 O O . GLN A 1 186 ? -13.604 -2.739 7.572 1.00 97.62 186 GLN A O 1
ATOM 1499 N N . ILE A 1 187 ? -11.492 -2.306 8.201 1.00 98.00 187 ILE A N 1
ATOM 1500 C CA . ILE A 1 187 ? -11.852 -1.544 9.408 1.00 98.00 187 ILE A CA 1
ATOM 1501 C C . ILE A 1 187 ? -12.517 -0.215 9.033 1.00 98.00 187 ILE A C 1
ATOM 1503 O O . ILE A 1 187 ? -13.534 0.170 9.624 1.00 98.00 187 ILE A O 1
ATOM 1507 N N . ASN A 1 188 ? -11.989 0.473 8.020 1.00 97.56 188 ASN A N 1
ATOM 1508 C CA . ASN A 1 188 ? -12.574 1.706 7.503 1.00 97.56 188 ASN A CA 1
ATOM 1509 C C . ASN A 1 188 ? -13.981 1.462 6.945 1.00 97.56 188 ASN A C 1
ATOM 1511 O O . ASN A 1 188 ? -14.898 2.235 7.224 1.00 97.56 188 ASN A O 1
ATOM 1515 N N . ASP A 1 189 ? -14.194 0.370 6.218 1.00 97.88 189 ASP A N 1
ATOM 1516 C CA . ASP A 1 189 ? -15.506 0.026 5.670 1.00 97.88 189 ASP A CA 1
ATOM 1517 C C . ASP A 1 189 ? -16.515 -0.341 6.762 1.00 97.88 189 ASP A C 1
ATOM 1519 O O . ASP A 1 189 ? -17.674 0.084 6.706 1.00 97.88 189 ASP A O 1
ATOM 1523 N N . LYS A 1 190 ? -16.079 -1.025 7.826 1.00 97.00 190 LYS A N 1
ATOM 1524 C CA . LYS A 1 190 ? -16.914 -1.243 9.019 1.00 97.00 190 LYS A CA 1
ATOM 1525 C C . LYS A 1 190 ? -17.262 0.064 9.730 1.00 97.00 190 LYS A C 1
ATOM 1527 O O . LYS A 1 190 ? -18.417 0.248 10.118 1.00 97.00 190 LYS A O 1
ATOM 1532 N N . THR A 1 191 ? -16.323 1.004 9.815 1.00 97.44 191 THR A N 1
ATOM 1533 C CA . THR A 1 191 ? -16.564 2.353 10.359 1.00 97.44 191 THR A CA 1
ATOM 1534 C C . THR A 1 191 ? -17.607 3.115 9.538 1.00 97.44 191 THR A C 1
ATOM 1536 O O . THR A 1 191 ? -18.539 3.707 10.095 1.00 97.44 191 THR A O 1
ATOM 1539 N N . LYS A 1 192 ? -17.498 3.070 8.203 1.00 97.12 192 LYS A N 1
ATOM 1540 C CA . LYS A 1 192 ? -18.478 3.674 7.287 1.00 97.12 192 LYS A CA 1
ATOM 1541 C C . LYS A 1 192 ? -19.849 3.017 7.432 1.00 97.12 192 LYS A C 1
ATOM 1543 O O . LYS A 1 192 ? -20.841 3.730 7.523 1.00 97.12 192 LYS A O 1
ATOM 1548 N N . SER A 1 193 ? -19.916 1.686 7.504 1.00 96.31 193 SER A N 1
ATOM 1549 C CA . SER A 1 193 ? -21.172 0.939 7.672 1.00 96.31 193 SER A CA 1
ATOM 1550 C C . SER A 1 193 ? -21.885 1.283 8.985 1.00 96.31 193 SER A C 1
ATOM 1552 O O . SER A 1 193 ? -23.099 1.511 8.989 1.00 96.31 193 SER A O 1
ATOM 1554 N N . LEU A 1 194 ? -21.133 1.383 10.086 1.00 95.94 194 LEU A N 1
ATOM 1555 C CA . LEU A 1 194 ? -21.653 1.835 11.376 1.00 95.94 194 LEU A CA 1
ATOM 1556 C C . LEU A 1 194 ? -22.230 3.250 11.262 1.00 95.94 194 LEU A C 1
ATOM 1558 O O . LEU A 1 194 ? -23.386 3.487 11.611 1.00 95.94 194 LEU A O 1
ATOM 1562 N N . SER A 1 195 ? -21.450 4.173 10.699 1.00 95.12 195 SER A N 1
ATOM 1563 C CA . SER A 1 195 ? -21.857 5.571 10.545 1.00 95.12 195 SER A CA 1
ATOM 1564 C C . SER A 1 195 ? -23.065 5.730 9.622 1.00 95.12 195 SER A C 1
ATOM 1566 O O . SER A 1 195 ? -23.970 6.498 9.927 1.00 95.12 195 SER A O 1
ATOM 1568 N N . ALA A 1 196 ? -23.130 4.972 8.529 1.00 95.00 196 ALA A N 1
ATOM 1569 C CA . ALA A 1 196 ? -24.251 4.983 7.594 1.00 95.00 196 ALA A CA 1
ATOM 1570 C C . ALA A 1 196 ? -25.556 4.479 8.227 1.00 95.00 196 ALA A C 1
ATOM 1572 O O . ALA A 1 196 ? -26.629 4.910 7.823 1.00 95.00 196 ALA A O 1
ATOM 1573 N N . THR A 1 197 ? -25.467 3.596 9.225 1.00 92.62 197 THR A N 1
ATOM 1574 C CA . THR A 1 197 ? -26.644 3.073 9.933 1.00 92.62 197 THR A CA 1
ATOM 1575 C C . THR A 1 197 ? -27.101 4.030 11.033 1.00 92.62 197 THR A C 1
ATOM 1577 O O . THR A 1 197 ? -28.284 4.337 11.130 1.00 92.62 197 THR A O 1
ATOM 1580 N N . VAL A 1 198 ? -26.168 4.526 11.852 1.00 90.69 198 VAL A N 1
ATOM 1581 C CA . VAL A 1 198 ? -26.506 5.281 13.070 1.00 90.69 198 VAL A CA 1
ATOM 1582 C C . VAL A 1 198 ? -26.656 6.784 12.808 1.00 90.69 198 VAL A C 1
ATOM 1584 O O . VAL A 1 198 ? -27.506 7.437 13.409 1.00 90.69 198 VAL A O 1
ATOM 1587 N N . SER A 1 199 ? -25.880 7.360 11.883 1.00 91.00 199 SER A N 1
ATOM 1588 C CA . SER A 1 199 ? -25.925 8.802 11.591 1.00 91.00 199 SER A CA 1
ATOM 1589 C C . SER A 1 199 ? -27.300 9.298 11.114 1.00 91.00 199 SER A C 1
ATOM 1591 O O . SER A 1 199 ? -27.729 10.344 11.602 1.00 91.00 199 SER A O 1
ATOM 1593 N N . PRO A 1 200 ? -28.033 8.602 10.219 1.00 90.38 200 PRO A N 1
ATOM 1594 C CA . PRO A 1 200 ? -29.367 9.047 9.806 1.00 90.38 200 PRO A CA 1
ATOM 1595 C C . PRO A 1 200 ? -30.375 9.067 10.957 1.00 90.38 200 PRO A C 1
ATOM 1597 O O . PRO A 1 200 ? -31.209 9.965 11.025 1.00 90.38 200 PRO A O 1
ATOM 1600 N N . ILE A 1 201 ? -30.268 8.108 11.880 1.00 86.50 201 ILE A N 1
ATOM 1601 C CA . ILE A 1 201 ? -31.130 8.027 13.063 1.00 86.50 201 ILE A CA 1
ATOM 1602 C C . ILE A 1 201 ? -30.792 9.176 14.022 1.00 86.50 201 ILE A C 1
ATOM 1604 O O . ILE A 1 201 ? -31.684 9.878 14.492 1.00 86.50 201 ILE A O 1
ATOM 1608 N N . MET A 1 202 ? -29.499 9.434 14.231 1.00 84.25 202 MET A N 1
ATOM 1609 C CA . MET A 1 202 ? -29.001 10.525 15.072 1.00 84.25 202 MET A CA 1
ATOM 1610 C C . MET A 1 202 ? -29.417 11.919 14.594 1.00 84.25 202 MET A C 1
ATOM 1612 O O . MET A 1 202 ? -29.663 12.794 15.419 1.00 84.25 202 MET A O 1
ATOM 1616 N N . HIS A 1 203 ? -29.518 12.134 13.282 1.00 84.12 203 HIS A N 1
ATOM 1617 C CA . HIS A 1 203 ? -29.881 13.432 12.699 1.00 84.12 203 HIS A CA 1
ATOM 1618 C C . HIS A 1 203 ? -31.340 13.515 12.232 1.00 84.12 203 HIS A C 1
ATOM 1620 O O . HIS A 1 203 ? -31.702 14.455 11.518 1.00 84.12 203 HIS A O 1
ATOM 1626 N N . LYS A 1 204 ? -32.190 12.549 12.599 1.00 81.00 204 LYS A N 1
ATOM 1627 C CA . LYS A 1 204 ? -33.612 12.574 12.244 1.00 81.00 204 LYS A CA 1
ATOM 1628 C C . LYS A 1 204 ? -34.250 13.855 12.814 1.00 81.00 204 LYS A C 1
ATOM 1630 O O . LYS A 1 204 ? -34.113 14.098 14.012 1.00 81.00 204 LYS A O 1
ATOM 1635 N N . PRO A 1 205 ? -34.915 14.693 11.999 1.00 74.56 205 PRO A N 1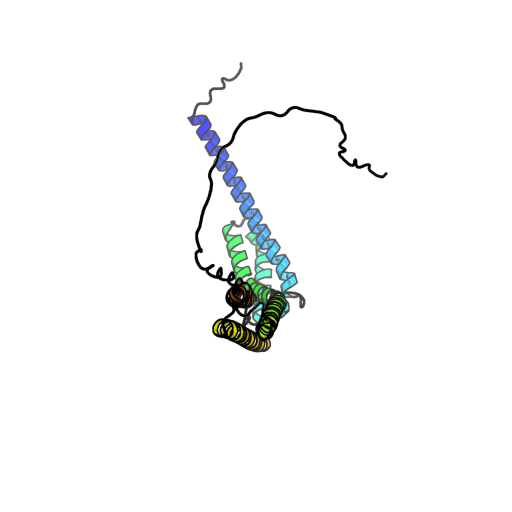
ATOM 1636 C CA . PRO A 1 205 ? -35.485 15.951 12.471 1.00 74.56 205 PRO A CA 1
ATOM 1637 C C . PRO A 1 205 ? -36.712 15.712 13.356 1.00 74.56 205 PRO A C 1
ATOM 1639 O O . PRO A 1 205 ? -37.513 14.813 13.092 1.00 74.56 205 PRO A O 1
ATOM 1642 N N . VAL A 1 206 ? -36.887 16.570 14.363 1.00 68.00 206 VAL A N 1
ATOM 1643 C CA . VAL A 1 206 ? -38.086 16.583 15.210 1.00 68.00 206 VAL A CA 1
ATOM 1644 C C . VAL A 1 206 ? -39.317 16.854 14.325 1.00 68.00 206 VAL A C 1
ATOM 1646 O O . VAL A 1 206 ? -39.308 17.820 13.551 1.00 68.00 206 VAL A O 1
ATOM 1649 N N . PRO A 1 207 ? -40.382 16.034 14.399 1.00 70.38 207 PRO A N 1
ATOM 1650 C CA . PRO A 1 207 ? -41.626 16.277 13.686 1.00 70.38 207 PRO A CA 1
ATOM 1651 C C . PRO A 1 207 ? -42.156 17.669 14.029 1.00 70.38 207 PRO A C 1
ATOM 1653 O O . PRO A 1 207 ? -42.343 17.997 15.200 1.00 70.38 207 PRO A O 1
ATOM 1656 N N . LYS A 1 208 ? -42.412 18.499 13.009 1.00 60.62 208 LYS A N 1
ATOM 1657 C CA . LYS A 1 208 ? -43.054 19.802 13.228 1.00 60.62 208 LYS A CA 1
ATOM 1658 C C . LYS A 1 208 ? -44.386 19.572 13.959 1.00 60.62 208 LYS A C 1
ATOM 1660 O O . LYS A 1 208 ? -45.138 18.688 13.532 1.00 60.62 208 LYS A O 1
ATOM 1665 N N . PRO A 1 209 ? -44.700 20.338 15.020 1.00 60.03 209 PRO A N 1
ATOM 1666 C CA . PRO A 1 209 ? -45.970 20.196 15.715 1.00 60.03 209 PRO A CA 1
ATOM 1667 C C . PRO A 1 209 ? -47.109 20.354 14.705 1.00 60.03 209 PRO A C 1
ATOM 1669 O O . PRO A 1 209 ? -47.121 21.299 13.912 1.00 60.03 209 PRO A O 1
ATOM 1672 N N . LYS A 1 210 ? -48.042 19.392 14.696 1.00 54.66 210 LYS A N 1
ATOM 1673 C CA . LYS A 1 210 ? -49.251 19.487 13.872 1.00 54.66 210 LYS A CA 1
ATOM 1674 C C . LYS A 1 210 ? -49.955 20.794 14.255 1.00 54.66 210 LYS A C 1
ATOM 1676 O O . LYS A 1 210 ? -50.184 20.988 15.451 1.00 54.66 210 LYS A O 1
ATOM 1681 N N . PRO A 1 211 ? -50.287 21.687 13.302 1.00 55.66 211 PRO A N 1
ATOM 1682 C CA . PRO A 1 211 ? -51.089 22.855 13.625 1.00 55.66 211 PRO A CA 1
ATOM 1683 C C . PRO A 1 211 ? -52.385 22.361 14.267 1.00 55.66 211 PRO A C 1
ATOM 1685 O O . PRO A 1 211 ? -53.097 21.537 13.688 1.00 55.66 211 PRO A O 1
ATOM 1688 N N . VAL A 1 212 ? -52.636 22.804 15.499 1.00 53.66 212 VAL A N 1
ATOM 1689 C CA . VAL A 1 212 ? -53.895 22.537 16.193 1.00 53.66 212 VAL A CA 1
ATOM 1690 C C . VAL A 1 212 ? -55.004 23.073 15.285 1.00 53.66 212 VAL A C 1
ATOM 1692 O O . VAL A 1 212 ? -54.911 24.231 14.868 1.00 53.66 212 VAL A O 1
ATOM 1695 N N . PRO A 1 213 ? -56.013 22.265 14.914 1.00 50.38 213 PRO A N 1
ATOM 1696 C CA . PRO A 1 213 ? -57.119 22.757 14.115 1.00 50.38 213 PRO A CA 1
ATOM 1697 C C . PRO A 1 213 ? -57.838 23.826 14.937 1.00 50.38 213 PRO A C 1
ATOM 1699 O O . PRO A 1 213 ? -58.474 23.528 15.946 1.00 50.38 213 PRO A O 1
ATOM 1702 N N . VAL A 1 214 ? -57.684 25.082 14.524 1.00 56.75 214 VAL A N 1
ATOM 1703 C CA . VAL A 1 214 ? -58.497 26.183 15.031 1.00 56.75 214 VAL A CA 1
ATOM 1704 C C . VAL A 1 214 ? -59.942 25.868 14.622 1.00 56.75 214 VAL A C 1
ATOM 1706 O O . VAL A 1 214 ? -60.183 25.653 13.430 1.00 56.75 214 VAL A O 1
ATOM 1709 N N . PRO A 1 215 ? -60.898 25.763 15.562 1.00 49.31 215 PRO A N 1
ATOM 1710 C CA . PRO A 1 215 ? -62.293 25.530 15.207 1.00 49.31 215 PRO A CA 1
ATOM 1711 C C . PRO A 1 215 ? -62.829 26.701 14.348 1.00 49.31 215 PRO A C 1
ATOM 1713 O O . PRO A 1 215 ? -62.522 27.853 14.663 1.00 49.31 215 PRO A O 1
ATOM 1716 N N . PRO A 1 216 ? -63.593 26.446 13.262 1.00 44.91 216 PRO A N 1
ATOM 1717 C CA . PRO A 1 216 ? -64.168 27.500 12.422 1.00 44.91 216 PRO A CA 1
ATOM 1718 C C . PRO A 1 216 ? -65.284 28.310 13.128 1.00 44.91 216 PRO A C 1
ATOM 1720 O O . PRO A 1 216 ? -65.813 27.863 14.144 1.00 44.91 216 PRO A O 1
ATOM 1723 N N . PRO A 1 217 ? -65.640 29.485 12.575 1.00 48.66 217 PRO A N 1
ATOM 1724 C CA . PRO A 1 217 ? -65.922 30.731 13.302 1.00 48.66 217 PRO A CA 1
ATOM 1725 C C . PRO A 1 217 ? -67.403 30.987 13.631 1.00 48.66 217 PRO A C 1
ATOM 1727 O O . PRO A 1 217 ? -68.294 30.503 12.938 1.00 48.66 217 PRO A O 1
ATOM 1730 N N . GLU A 1 218 ? -67.653 31.846 14.626 1.00 37.88 218 GLU A N 1
ATOM 1731 C CA . GLU A 1 218 ? -68.969 32.446 14.886 1.00 37.88 218 GLU A CA 1
ATOM 1732 C C . GLU A 1 218 ? -69.072 33.805 14.158 1.00 37.88 218 GLU A C 1
ATOM 1734 O O . GLU A 1 218 ? -68.275 34.719 14.376 1.00 37.88 218 GLU A O 1
ATOM 1739 N N . GLU A 1 219 ? -70.016 33.896 13.216 1.00 36.53 219 GLU A N 1
ATOM 1740 C CA . GLU A 1 219 ? -70.324 35.076 12.399 1.00 36.53 219 GLU A CA 1
ATOM 1741 C C . GLU A 1 219 ? -71.018 36.185 13.212 1.00 36.53 219 GLU A C 1
ATOM 1743 O O . GLU A 1 219 ? -71.966 35.911 13.942 1.00 36.53 219 GLU A O 1
ATOM 1748 N N . ALA A 1 220 ? -70.678 37.457 12.958 1.00 36.75 220 ALA A N 1
ATOM 1749 C CA . ALA A 1 220 ? -71.522 38.338 12.130 1.00 36.75 220 ALA A CA 1
ATOM 1750 C C . ALA A 1 220 ? -71.068 39.818 12.133 1.00 36.75 220 ALA A C 1
ATOM 1752 O O . ALA A 1 220 ? -71.148 40.481 13.159 1.00 36.75 220 ALA A O 1
ATOM 1753 N N . LYS A 1 221 ? -70.732 40.300 10.916 1.00 33.66 221 LYS A N 1
ATOM 1754 C CA . LYS A 1 221 ? -71.167 41.549 10.219 1.00 33.66 221 LYS A CA 1
ATOM 1755 C C . LYS A 1 221 ? -70.945 42.899 10.929 1.00 33.66 221 LYS A C 1
ATOM 1757 O O . LYS A 1 221 ? -71.303 43.057 12.081 1.00 33.66 221 LYS A O 1
ATOM 1762 N N . LYS A 1 222 ? -70.503 43.992 10.300 1.00 29.45 222 LYS A N 1
ATOM 1763 C CA . LYS A 1 222 ? -70.411 44.525 8.913 1.00 29.45 222 LYS A CA 1
ATOM 1764 C C . LYS A 1 222 ? -69.476 45.767 9.042 1.00 29.45 222 LYS A C 1
ATOM 1766 O O . LYS A 1 222 ? -69.340 46.263 10.153 1.00 29.45 222 LYS A O 1
ATOM 1771 N N . GLU A 1 223 ? -68.790 46.330 8.050 1.00 29.30 223 GLU A N 1
ATOM 1772 C CA . GLU A 1 223 ? -69.259 46.856 6.762 1.00 29.30 223 GLU A CA 1
ATOM 1773 C C . GLU A 1 223 ? -68.037 47.287 5.906 1.00 29.30 223 GLU A C 1
ATOM 1775 O O . GLU A 1 223 ? -66.954 47.518 6.442 1.00 29.30 223 GLU A O 1
ATOM 1780 N N . GLU A 1 224 ? -68.230 47.327 4.586 1.00 29.91 224 GLU A N 1
ATOM 1781 C CA . GLU A 1 224 ? -67.246 47.416 3.491 1.00 29.91 224 GLU A CA 1
ATOM 1782 C C . GLU A 1 224 ? -66.660 48.828 3.219 1.00 29.91 224 GLU A C 1
ATOM 1784 O O . GLU A 1 224 ? -67.361 49.817 3.408 1.00 29.91 224 GLU A O 1
ATOM 1789 N N . ASP A 1 225 ? -65.386 48.848 2.771 1.00 29.73 225 ASP A N 1
ATOM 1790 C CA . ASP A 1 225 ? -64.691 49.591 1.671 1.00 29.73 225 ASP A CA 1
ATOM 1791 C C . ASP A 1 225 ? -65.268 50.906 1.055 1.00 29.73 225 ASP A C 1
ATOM 1793 O O . ASP A 1 225 ? -66.466 51.157 1.165 1.00 29.73 225 ASP A O 1
ATOM 1797 N N . PRO A 1 226 ? -64.505 51.712 0.255 1.00 41.16 226 PRO A N 1
ATOM 1798 C CA . PRO A 1 226 ? -63.112 51.553 -0.209 1.00 41.16 226 PRO A CA 1
ATOM 1799 C C . PRO A 1 226 ? -62.203 52.815 -0.185 1.00 41.16 226 PRO A C 1
ATOM 1801 O O . PRO A 1 226 ? -62.629 53.944 0.053 1.00 41.16 226 PRO A O 1
ATOM 1804 N N . ALA A 1 227 ? -60.916 52.584 -0.489 1.00 32.38 227 ALA A N 1
ATOM 1805 C CA . ALA A 1 227 ? -59.862 53.541 -0.898 1.00 32.38 227 ALA A CA 1
ATOM 1806 C C . ALA A 1 227 ? -60.156 54.190 -2.291 1.00 32.38 227 ALA A C 1
ATOM 1808 O O . ALA A 1 227 ? -61.229 53.906 -2.827 1.00 32.38 227 ALA A O 1
ATOM 1809 N N . PRO A 1 228 ? -59.261 54.953 -2.988 1.00 46.75 228 PRO A N 1
ATOM 1810 C CA . PRO A 1 228 ? -57.891 55.440 -2.689 1.00 46.75 228 PRO A CA 1
ATOM 1811 C C . PRO A 1 228 ? -57.605 56.913 -3.136 1.00 46.75 228 PRO A C 1
ATOM 1813 O O . PRO A 1 228 ? -58.397 57.488 -3.870 1.00 46.75 228 PRO A O 1
ATOM 1816 N N . MET A 1 229 ? -56.450 57.508 -2.776 1.00 29.56 229 MET A N 1
ATOM 1817 C CA . MET A 1 229 ? -55.502 58.179 -3.712 1.00 29.56 229 MET A CA 1
ATOM 1818 C C . MET A 1 229 ? -54.348 58.911 -2.994 1.00 29.56 229 MET A C 1
ATOM 1820 O O . MET A 1 229 ? -54.570 59.810 -2.195 1.00 29.56 229 MET A O 1
ATOM 1824 N N . GLU A 1 230 ? -53.133 58.502 -3.369 1.00 29.02 230 GLU A N 1
ATOM 1825 C CA . GLU A 1 230 ? -51.991 59.305 -3.841 1.00 29.02 230 GLU A CA 1
ATOM 1826 C C . GLU A 1 230 ? -51.306 60.434 -3.032 1.00 29.02 230 GLU A C 1
ATOM 1828 O O . GLU A 1 230 ? -51.899 61.415 -2.596 1.00 29.02 230 GLU A O 1
ATOM 1833 N N . THR A 1 231 ? -49.968 60.337 -3.117 1.00 30.69 231 THR A N 1
ATOM 1834 C CA . THR A 1 231 ? -48.913 61.372 -3.230 1.00 30.69 231 THR A CA 1
ATOM 1835 C C . THR A 1 231 ? -48.178 61.855 -1.971 1.00 30.69 231 THR A C 1
ATOM 1837 O O . THR A 1 231 ? -48.721 62.534 -1.105 1.00 30.69 231 THR A O 1
ATOM 1840 N N . GLU A 1 232 ? -46.877 61.524 -1.939 1.00 35.00 232 GLU A N 1
ATOM 1841 C CA . GLU A 1 232 ? -45.801 62.234 -1.223 1.00 35.00 232 GLU A CA 1
ATOM 1842 C C . GLU A 1 232 ? -45.614 63.663 -1.785 1.00 35.00 232 GLU A C 1
ATOM 1844 O O . GLU A 1 232 ? -46.113 63.964 -2.876 1.00 35.00 232 GLU A O 1
ATOM 1849 N N . PRO A 1 233 ? -44.870 64.553 -1.092 1.00 43.66 233 PRO A N 1
ATOM 1850 C CA . PRO A 1 233 ? -43.438 64.657 -1.420 1.00 43.66 233 PRO A CA 1
ATOM 1851 C C . PRO A 1 233 ? -42.477 64.981 -0.249 1.00 43.66 233 PRO A C 1
ATOM 1853 O O . PRO A 1 233 ? -42.833 65.626 0.733 1.00 43.66 233 PRO A O 1
ATOM 1856 N N . GLU A 1 234 ? -41.235 64.525 -0.453 1.00 32.91 234 GLU A N 1
ATOM 1857 C CA . GLU A 1 234 ? -39.897 65.078 -0.146 1.00 32.91 234 GLU A CA 1
ATOM 1858 C C . GLU A 1 234 ? -39.584 65.973 1.073 1.00 32.91 234 GLU A C 1
ATOM 1860 O O . GLU A 1 234 ? -40.134 67.054 1.264 1.00 32.91 234 GLU A O 1
ATOM 1865 N N . SER A 1 235 ? -38.481 65.603 1.744 1.00 33.78 235 SER A N 1
ATOM 1866 C CA . SER A 1 235 ? -37.247 66.400 1.976 1.00 33.78 235 SER A CA 1
ATOM 1867 C C . SER A 1 235 ? -36.323 65.538 2.862 1.00 33.78 235 SER A C 1
ATOM 1869 O O . SER A 1 235 ? -36.781 65.063 3.893 1.00 33.78 235 SER A O 1
ATOM 1871 N N . GLY A 1 236 ? -35.048 65.219 2.616 1.00 32.09 236 GLY A N 1
ATOM 1872 C CA . GLY A 1 236 ? -33.959 65.838 1.856 1.00 32.09 236 GLY A CA 1
ATOM 1873 C C . GLY A 1 236 ? -32.748 65.988 2.806 1.00 32.09 236 GLY A C 1
ATOM 1874 O O . GLY A 1 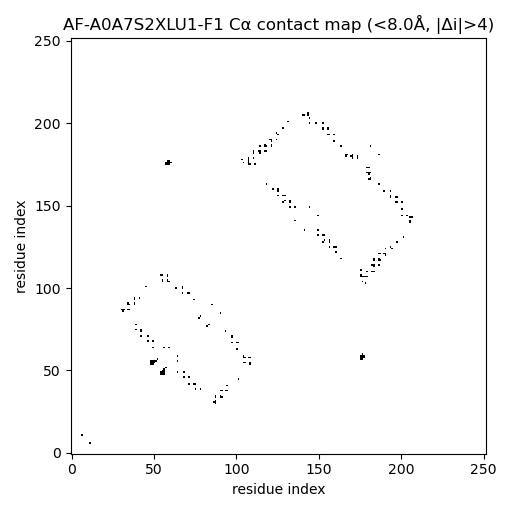236 ? -32.895 66.647 3.834 1.00 32.09 236 GLY A O 1
ATOM 1875 N N . GLY A 1 237 ? -31.578 65.390 2.504 1.00 30.41 237 GLY A N 1
ATOM 1876 C CA . GLY A 1 237 ? -30.315 65.699 3.216 1.00 30.41 237 GLY A CA 1
ATOM 1877 C C . GLY A 1 237 ? -29.205 64.622 3.260 1.00 30.41 237 GLY A C 1
ATOM 1878 O O . GLY A 1 237 ? -29.184 63.806 4.173 1.00 30.41 237 GLY A O 1
ATOM 1879 N N . ASP A 1 238 ? -28.275 64.720 2.301 1.00 35.22 238 ASP A N 1
ATOM 1880 C CA . ASP A 1 238 ? -26.934 64.102 2.085 1.00 35.22 238 ASP A CA 1
ATOM 1881 C C . ASP A 1 238 ? -25.966 64.221 3.317 1.00 35.22 238 ASP A C 1
ATOM 1883 O O . ASP A 1 238 ? -26.233 65.039 4.191 1.00 35.22 238 ASP A O 1
ATOM 1887 N N . ALA A 1 239 ? -24.819 63.543 3.538 1.00 34.84 239 ALA A N 1
ATOM 1888 C CA . ALA A 1 239 ? -23.754 63.035 2.659 1.00 34.84 239 ALA A CA 1
ATOM 1889 C C . ALA A 1 239 ? -22.694 62.161 3.412 1.00 34.84 239 ALA A C 1
ATOM 1891 O O . ALA A 1 239 ? -22.380 62.421 4.572 1.00 34.84 239 ALA A O 1
ATOM 1892 N N . SER A 1 240 ? -22.056 61.238 2.671 1.00 34.25 240 SER A N 1
ATOM 1893 C CA . SER A 1 240 ? -20.622 60.829 2.654 1.00 34.25 240 SER A CA 1
ATOM 1894 C C . SER A 1 240 ? -19.867 60.268 3.887 1.00 34.25 240 SER A C 1
ATOM 1896 O O . SER A 1 240 ? -19.497 61.004 4.799 1.00 34.25 240 SER A O 1
ATOM 1898 N N . SER A 1 241 ? -19.382 59.015 3.787 1.00 37.62 241 SER A N 1
ATOM 1899 C CA . SER A 1 241 ? -17.950 58.685 3.531 1.00 37.62 241 SER A CA 1
ATOM 1900 C C . SER A 1 241 ? -17.620 57.196 3.757 1.00 37.62 241 SER A C 1
ATOM 1902 O O . SER A 1 241 ? -17.921 56.629 4.804 1.00 37.62 241 SER A O 1
ATOM 1904 N N . ALA A 1 242 ? -16.949 56.587 2.775 1.00 42.38 242 ALA A N 1
ATOM 1905 C CA . ALA A 1 242 ? -16.269 55.290 2.859 1.00 42.38 242 ALA A CA 1
ATOM 1906 C C . ALA A 1 242 ? -14.898 55.411 3.561 1.00 42.38 242 ALA A C 1
ATOM 1908 O O . ALA A 1 242 ? -14.369 56.519 3.681 1.00 42.38 242 ALA A O 1
ATOM 1909 N N . PRO A 1 243 ? -14.282 54.281 3.955 1.00 42.72 243 PRO A N 1
ATOM 1910 C CA . PRO A 1 243 ? -12.919 54.036 3.467 1.00 42.72 243 PRO A CA 1
ATOM 1911 C C . PRO A 1 243 ? -12.621 52.563 3.101 1.00 42.72 243 PRO A C 1
ATOM 1913 O O . PRO A 1 243 ? -12.987 51.637 3.822 1.00 42.72 243 PRO A O 1
ATOM 1916 N N . GLU A 1 244 ? -11.890 52.374 1.999 1.00 44.28 244 GLU A N 1
ATOM 1917 C CA . GLU A 1 244 ? -10.995 51.228 1.724 1.00 44.28 244 GLU A CA 1
ATOM 1918 C C . GLU A 1 244 ? -9.529 51.641 2.063 1.00 44.28 244 GLU A C 1
ATOM 1920 O O . GLU A 1 244 ? -9.319 52.750 2.556 1.00 44.28 244 GLU A O 1
ATOM 1925 N N . PRO A 1 245 ? -8.481 50.884 1.681 1.00 48.81 245 PRO A N 1
ATOM 1926 C CA . PRO A 1 245 ? -7.971 49.637 2.253 1.00 48.81 245 PRO A CA 1
ATOM 1927 C C . PRO A 1 245 ? -6.556 49.820 2.867 1.00 48.81 245 PRO A C 1
ATOM 1929 O O . PRO A 1 245 ? -5.910 50.851 2.694 1.00 48.81 245 PRO A O 1
ATOM 1932 N N . MET A 1 246 ? -6.059 48.815 3.601 1.00 46.81 246 MET A N 1
ATOM 1933 C CA . MET A 1 246 ? -4.735 48.848 4.246 1.00 46.81 246 MET A CA 1
ATOM 1934 C C . MET A 1 246 ? -3.599 48.463 3.288 1.00 46.81 246 MET A C 1
ATOM 1936 O O . MET A 1 246 ? -3.631 47.397 2.674 1.00 46.81 246 MET A O 1
ATOM 1940 N N . ASP A 1 247 ? -2.595 49.338 3.219 1.00 49.06 247 ASP A N 1
ATOM 1941 C CA . ASP A 1 247 ? -1.353 49.212 2.456 1.00 49.06 247 ASP A CA 1
ATOM 1942 C C . ASP A 1 247 ? -0.245 48.553 3.302 1.00 49.06 247 ASP A C 1
ATOM 1944 O O . ASP A 1 247 ? -0.107 48.796 4.505 1.00 49.06 247 ASP A O 1
ATOM 1948 N N . THR A 1 248 ? 0.522 47.687 2.647 1.00 48.66 248 THR A N 1
ATOM 1949 C CA . THR A 1 248 ? 1.685 46.950 3.142 1.00 48.66 248 THR A CA 1
ATOM 1950 C C . THR A 1 248 ? 2.973 47.723 2.859 1.00 48.66 248 THR A C 1
ATOM 1952 O O . THR A 1 248 ? 3.254 48.013 1.699 1.00 48.66 248 THR A O 1
ATOM 1955 N N . GLN A 1 249 ? 3.836 47.918 3.861 1.00 48.69 249 GLN A N 1
ATOM 1956 C CA . GLN A 1 249 ? 5.241 48.288 3.635 1.00 48.69 249 GLN A CA 1
ATOM 1957 C C . GLN A 1 249 ? 6.223 47.225 4.160 1.00 48.69 249 GLN A C 1
ATOM 1959 O O . GLN A 1 249 ? 5.932 46.575 5.168 1.00 48.69 249 GLN A O 1
ATOM 1964 N N . PRO A 1 250 ? 7.372 47.039 3.475 1.00 54.25 250 PRO A N 1
ATOM 1965 C CA . PRO A 1 250 ? 8.388 46.047 3.803 1.00 54.25 250 PRO A CA 1
ATOM 1966 C C . PRO A 1 250 ? 9.413 46.589 4.808 1.00 54.25 250 PRO A C 1
ATOM 1968 O O . PRO A 1 250 ? 9.572 47.799 4.966 1.00 54.25 250 PRO A O 1
ATOM 1971 N N . VAL A 1 251 ? 10.122 45.671 5.461 1.00 59.66 251 VAL A N 1
ATOM 1972 C CA . VAL A 1 251 ? 11.221 45.955 6.392 1.00 59.66 251 VAL A CA 1
ATOM 1973 C C . VAL A 1 251 ? 12.538 45.555 5.724 1.00 59.66 251 VAL A C 1
ATOM 1975 O O . VAL A 1 251 ? 12.564 44.538 5.029 1.00 59.66 251 VAL A O 1
ATOM 1978 N N . ASP A 1 252 ? 13.555 46.400 5.924 1.00 50.78 252 ASP A N 1
ATOM 1979 C CA . ASP A 1 252 ? 14.978 46.266 5.556 1.00 50.78 252 ASP A CA 1
ATOM 1980 C C . ASP A 1 252 ? 15.574 44.847 5.613 1.00 50.78 252 ASP A C 1
ATOM 1982 O O . ASP A 1 252 ? 15.300 44.109 6.591 1.00 50.78 252 ASP A O 1
#

Sequence (252 aa):
MSRPLDWVKSEIDKETEAEVHMANADRIVRETSDKRNELESYIYDLRDKITSDSQLAPYGTDEEKAAFTTALETNENWLYEDGFDATKSVYAEKLDSLKRLGDPMEFRQGENTKRPNAVAVLQRTVEKYKTWTNSLAGDDKFDHITEEERQQSHAKCDEVSSWMYDMLDKQGSLGSNVDPAVTSDQINDKTKSLSATVSPIMHKPVPKPKPVPVPPPEEAKKEEDPAPMETEPESGGDASSAPEPMDTQPVD

Organism: NCBI:txid420275

Radius of gyration: 37.34 Å; Cα contacts (8 Å, |Δi|>4): 138; chains: 1; bounding box: 98×84×85 Å

pLDDT: mean 83.59, std 21.43, range [29.02, 98.56]

Secondary structure (DSSP, 8-state):
-PPP----HHHHHHHHHHHHHHHHHHHHHHHHHHHHHHHHHHHHHHHHHTT-TTTTGGGS-HHHHHHHHHHHHHHHHHHHTTTTT--HHHHHHHHHHHHHHHHHHHHHHHHHHHHHHHHHHHHHHHHHHHHHHHHTTT-GGGTTS-HHHHHHHHHHHHHHHHHHHHHHHHHHTS-TTS--SS-HHHHHHHHHHHHHHHHHHHTPPPPPPPPP-PPPPPP--------------------------PPP----